Protein AF-A0A5C7Q108-F1 (afdb_monomer)

Nearest PDB structures (foldseek):
  4hds-assembly1_A  TM=2.120E-01  e=1.183E+00  Sporomusa ovata
  1wq3-assembly1_A  TM=1.760E-01  e=3.345E+00  Escherichia coli str. K-12 substr. W3110

Structure (mmCIF, N/CA/C/O backbone):
data_AF-A0A5C7Q108-F1
#
_entry.id   AF-A0A5C7Q108-F1
#
loop_
_atom_site.group_PDB
_atom_site.id
_atom_site.type_symbol
_atom_site.label_atom_id
_atom_site.label_alt_id
_atom_site.label_comp_id
_atom_site.label_asym_id
_atom_site.label_entity_id
_atom_site.label_seq_id
_atom_site.pdbx_PDB_ins_code
_atom_site.Cartn_x
_atom_site.Cartn_y
_atom_site.Cartn_z
_atom_site.occupancy
_atom_site.B_iso_or_equiv
_atom_site.auth_seq_id
_atom_site.auth_comp_id
_atom_site.auth_asym_id
_atom_site.auth_atom_id
_atom_site.pdbx_PDB_model_num
ATOM 1 N N . MET A 1 1 ? -8.027 37.291 38.627 1.00 51.91 1 MET A N 1
ATOM 2 C CA . MET A 1 1 ? -7.163 36.303 39.313 1.00 51.91 1 MET A CA 1
ATOM 3 C C . MET A 1 1 ? -7.819 34.926 39.175 1.00 51.91 1 MET A C 1
ATOM 5 O O . MET A 1 1 ? -8.711 34.603 39.945 1.00 51.91 1 MET A O 1
ATOM 9 N N . TYR A 1 2 ? -7.494 34.160 38.124 1.00 55.59 2 TYR A N 1
ATOM 10 C CA . TYR A 1 2 ? -8.101 32.835 37.898 1.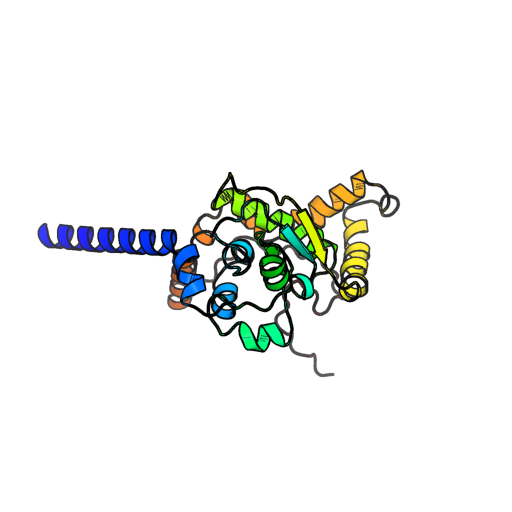00 55.59 2 TYR A CA 1
ATOM 11 C C . TYR A 1 2 ? -7.747 31.901 39.066 1.00 55.59 2 TYR A C 1
ATOM 13 O O . TYR A 1 2 ? -6.564 31.713 39.363 1.00 55.59 2 TYR A O 1
ATOM 21 N N . SER A 1 3 ? -8.761 31.356 39.748 1.00 75.06 3 SER A N 1
ATOM 22 C CA . SER A 1 3 ? -8.566 30.565 40.966 1.00 75.06 3 SER A CA 1
ATOM 23 C C . SER A 1 3 ? -7.725 29.314 40.680 1.00 75.06 3 SER A C 1
ATOM 25 O O . SER A 1 3 ? -7.809 28.697 39.615 1.00 75.06 3 SER A O 1
ATOM 27 N N . ARG A 1 4 ? -6.899 28.908 41.649 1.00 74.38 4 ARG A N 1
ATOM 28 C CA . ARG A 1 4 ? -6.060 27.697 41.573 1.00 74.38 4 ARG A CA 1
ATOM 29 C C . ARG A 1 4 ? -6.885 26.434 41.266 1.00 74.38 4 ARG A C 1
ATOM 31 O O . ARG A 1 4 ? -6.347 25.486 40.705 1.00 74.38 4 ARG A O 1
ATOM 38 N N . GLN A 1 5 ? -8.178 26.437 41.599 1.00 72.94 5 GLN A N 1
ATOM 39 C CA . GLN A 1 5 ? -9.124 25.368 41.273 1.00 72.94 5 GLN A CA 1
ATOM 40 C C . GLN A 1 5 ? -9.497 25.339 39.785 1.00 72.94 5 GLN A C 1
ATOM 42 O O . GLN A 1 5 ? -9.476 24.260 39.200 1.00 72.94 5 GLN A O 1
ATOM 47 N N . MET A 1 6 ? -9.732 26.490 39.138 1.00 74.75 6 MET A N 1
ATOM 48 C CA . MET A 1 6 ? -10.003 26.528 37.691 1.00 74.75 6 MET A CA 1
ATOM 49 C C . MET A 1 6 ? -8.820 26.004 36.867 1.00 74.75 6 MET A C 1
ATOM 51 O O . MET A 1 6 ? -9.018 25.259 35.912 1.00 74.75 6 MET A O 1
ATOM 55 N N . LYS A 1 7 ? -7.580 26.306 37.281 1.00 79.81 7 LYS A N 1
ATOM 56 C CA . LYS A 1 7 ? -6.376 25.755 36.630 1.00 79.81 7 LYS A CA 1
ATOM 57 C C . LYS A 1 7 ? -6.292 24.229 36.751 1.00 79.81 7 LYS A C 1
ATOM 59 O O . LYS A 1 7 ? -5.937 23.565 35.784 1.00 79.81 7 LYS A O 1
ATOM 64 N N . LYS A 1 8 ? -6.638 23.669 37.918 1.00 83.31 8 LYS A N 1
ATOM 65 C CA . LYS A 1 8 ? -6.669 22.211 38.139 1.00 83.31 8 LYS A CA 1
ATOM 66 C C . LYS A 1 8 ? -7.761 21.527 37.314 1.00 83.31 8 LYS A C 1
ATOM 68 O O . LYS A 1 8 ? -7.488 20.494 36.718 1.00 83.31 8 LYS A O 1
ATOM 73 N N . GLY A 1 9 ? -8.959 22.114 37.249 1.00 89.31 9 GLY A N 1
ATOM 74 C CA . GLY A 1 9 ? -10.059 21.591 36.432 1.00 89.31 9 GLY A CA 1
ATOM 75 C C . GLY A 1 9 ? -9.726 21.586 34.939 1.00 89.31 9 GLY A C 1
ATOM 76 O O . GLY A 1 9 ? -9.935 20.581 34.266 1.00 89.31 9 GLY A O 1
ATOM 77 N N . PHE A 1 10 ? -9.120 22.669 34.442 1.00 90.62 10 PHE A N 1
ATOM 78 C CA . PHE A 1 10 ? -8.652 22.745 33.058 1.00 90.62 10 PHE A CA 1
ATOM 79 C C . PHE A 1 10 ? -7.586 21.685 32.747 1.00 90.62 10 PHE A C 1
ATOM 81 O O . PHE A 1 10 ? -7.715 20.964 31.763 1.00 90.62 10 PHE A O 1
ATOM 88 N N . LEU A 1 11 ? -6.571 21.542 33.607 1.00 90.44 11 LEU A N 1
ATOM 89 C CA . LEU A 1 11 ? -5.521 20.530 33.442 1.00 90.44 11 LEU A CA 1
ATOM 90 C C . LEU A 1 11 ? -6.085 19.107 33.421 1.00 90.44 11 LEU A C 1
ATOM 92 O O . LEU A 1 11 ? -5.677 18.309 32.584 1.00 90.44 11 LEU A O 1
ATOM 96 N N . LEU A 1 12 ? -7.029 18.795 34.313 1.00 92.69 12 LEU A N 1
ATOM 97 C CA . LEU A 1 12 ? -7.658 17.476 34.364 1.00 92.69 12 LEU A CA 1
ATOM 98 C C . LEU A 1 12 ? -8.463 17.188 33.090 1.00 92.69 12 LEU A C 1
ATOM 100 O O . LEU A 1 12 ? -8.352 16.101 32.529 1.00 92.69 12 LEU A O 1
ATOM 104 N N . SER A 1 13 ? -9.242 18.165 32.620 1.00 92.94 13 SER A N 1
ATOM 105 C CA . SER A 1 13 ? -10.018 18.048 31.381 1.00 92.94 13 SER A CA 1
ATOM 106 C C . SER A 1 13 ? -9.106 17.845 30.169 1.00 92.94 13 SER A C 1
ATOM 108 O O . SER A 1 13 ? -9.298 16.909 29.395 1.00 92.94 13 SER A O 1
ATOM 110 N N . PHE A 1 14 ? -8.045 18.649 30.058 1.00 90.12 14 PHE A N 1
ATOM 111 C CA . PHE A 1 14 ? -7.060 18.523 28.987 1.00 90.12 14 PHE A CA 1
ATOM 112 C C . PHE A 1 14 ? -6.349 17.163 29.013 1.00 90.12 14 PHE A C 1
ATOM 114 O O . PHE A 1 14 ? -6.261 16.497 27.985 1.00 90.12 14 PHE A O 1
ATOM 121 N N . ALA A 1 15 ? -5.899 16.708 30.186 1.00 92.44 15 ALA A N 1
ATOM 122 C CA . ALA A 1 15 ? -5.273 15.395 30.332 1.00 92.44 15 ALA A CA 1
ATOM 123 C C . ALA A 1 15 ? -6.236 14.255 29.963 1.00 92.44 15 ALA A C 1
ATOM 125 O O . ALA A 1 15 ? -5.842 13.313 29.280 1.00 92.44 15 ALA A O 1
ATOM 126 N N . SER A 1 16 ? -7.506 14.361 30.361 1.00 94.50 16 SER A N 1
ATOM 127 C CA . SER A 1 16 ? -8.537 13.372 30.026 1.00 94.50 16 SER A CA 1
ATOM 128 C C . SER A 1 16 ? -8.790 13.313 28.519 1.00 94.50 16 SER A C 1
ATOM 130 O O . SER A 1 16 ? -8.897 12.224 27.961 1.00 94.50 16 SER A O 1
ATOM 132 N N . LEU A 1 17 ? -8.823 14.468 27.846 1.00 92.12 17 LEU A N 1
ATOM 133 C CA . LEU A 1 17 ? -8.959 14.545 26.392 1.00 92.12 17 LEU A CA 1
ATOM 134 C C . LEU A 1 17 ? -7.773 13.886 25.677 1.00 92.12 17 LEU A C 1
ATOM 136 O O . LEU A 1 17 ? -7.980 13.091 24.765 1.00 92.12 17 LEU A O 1
ATOM 140 N N . VAL A 1 18 ? -6.540 14.171 26.107 1.00 90.50 18 VAL A N 1
ATOM 141 C CA . VAL A 1 18 ? -5.332 13.554 25.532 1.00 90.50 18 VAL A CA 1
ATOM 142 C C . VAL A 1 18 ? -5.350 12.036 25.709 1.00 90.50 18 VAL A C 1
ATOM 144 O O . VAL A 1 18 ? -5.044 11.310 24.763 1.00 90.50 18 VAL A O 1
ATOM 147 N N . LEU A 1 19 ? -5.738 11.546 26.889 1.00 92.56 19 LEU A N 1
ATOM 148 C CA . LEU A 1 19 ? -5.852 10.110 27.154 1.00 92.56 19 LEU A CA 1
ATOM 149 C C . LEU A 1 19 ? -6.916 9.448 26.276 1.00 92.56 19 LEU A C 1
ATOM 151 O O . LEU A 1 19 ? -6.662 8.385 25.713 1.00 92.56 19 LEU A O 1
ATOM 155 N N . LEU A 1 20 ? -8.077 10.084 26.1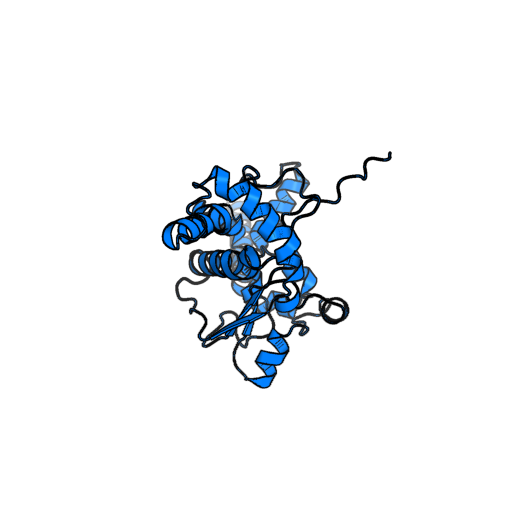21 1.00 93.06 20 LEU A N 1
ATOM 156 C CA . LEU A 1 20 ? -9.154 9.579 25.274 1.00 93.06 20 LEU A CA 1
ATOM 157 C C . LEU A 1 20 ? -8.733 9.520 23.802 1.00 93.06 20 LEU A C 1
ATOM 159 O O . LEU A 1 20 ? -8.940 8.495 23.159 1.00 93.06 20 LEU A O 1
ATOM 163 N N . LEU A 1 21 ? -8.095 10.574 23.286 1.00 90.38 21 LEU A N 1
ATOM 164 C CA . LEU A 1 21 ? -7.571 10.591 21.917 1.00 90.38 21 LEU A CA 1
ATOM 165 C C . LEU A 1 21 ? -6.494 9.522 21.714 1.00 90.38 21 LEU A C 1
ATOM 167 O O . LEU A 1 21 ? -6.530 8.806 20.721 1.00 90.38 21 LEU A O 1
ATOM 171 N N . SER A 1 22 ? -5.588 9.353 22.679 1.00 88.62 22 SER A N 1
ATOM 172 C CA . SER A 1 22 ? -4.540 8.325 22.612 1.00 88.62 22 SER A CA 1
ATOM 173 C C . SER A 1 22 ? -5.128 6.909 22.614 1.00 88.62 22 SER A C 1
ATOM 175 O O . SER A 1 22 ? -4.662 6.046 21.876 1.00 88.62 22 SER A O 1
ATOM 177 N N . ALA A 1 23 ? -6.168 6.660 23.416 1.00 91.12 23 ALA A N 1
ATOM 178 C CA . ALA A 1 23 ? -6.860 5.372 23.447 1.00 91.12 23 ALA A CA 1
ATOM 179 C C . ALA A 1 23 ? -7.647 5.103 22.151 1.00 91.12 23 ALA A C 1
ATOM 181 O O . ALA A 1 23 ? -7.651 3.976 21.649 1.00 91.12 23 ALA A O 1
ATOM 182 N N . ALA A 1 24 ? -8.290 6.131 21.590 1.00 91.00 24 ALA A N 1
ATOM 183 C CA . ALA A 1 24 ? -8.969 6.036 20.302 1.00 91.00 24 ALA A CA 1
ATOM 184 C C . ALA A 1 24 ? -7.974 5.718 19.174 1.00 91.00 24 ALA A C 1
ATOM 186 O O . ALA A 1 24 ? -8.209 4.797 18.399 1.00 91.00 24 ALA A O 1
ATOM 187 N N . GLU A 1 25 ? -6.832 6.406 19.145 1.00 90.38 25 GLU A N 1
ATOM 188 C CA . GLU A 1 25 ? -5.756 6.184 18.174 1.00 90.38 25 GLU A CA 1
ATOM 189 C C . GLU A 1 25 ? -5.180 4.764 18.282 1.00 90.38 25 GLU A C 1
ATOM 191 O O . GLU A 1 25 ? -5.138 4.020 17.306 1.00 90.38 25 GLU A O 1
ATOM 196 N N . ALA A 1 26 ? -4.829 4.326 19.496 1.00 87.81 26 ALA A N 1
ATOM 197 C CA . ALA A 1 26 ? -4.262 2.997 19.731 1.00 87.81 26 ALA A CA 1
ATOM 198 C C . ALA A 1 26 ? -5.219 1.851 19.359 1.00 87.81 26 ALA A C 1
ATOM 200 O O . ALA A 1 26 ? -4.779 0.741 19.063 1.00 87.81 26 ALA A O 1
ATOM 201 N N . SER A 1 27 ? -6.528 2.107 19.378 1.00 89.88 27 SER A N 1
ATOM 202 C CA . SER A 1 27 ? -7.556 1.118 19.049 1.00 89.88 27 SER A CA 1
ATOM 203 C C . SER A 1 27 ? -8.149 1.290 17.645 1.00 89.88 27 SER A C 1
ATOM 205 O O . SER A 1 27 ? -9.015 0.501 17.254 1.00 89.88 27 SER A O 1
ATOM 207 N N . PHE A 1 28 ? -7.651 2.258 16.865 1.00 91.38 28 PHE A N 1
ATOM 208 C CA . PHE A 1 28 ? -8.152 2.609 15.536 1.00 91.38 28 PHE A CA 1
ATOM 209 C C . PHE A 1 28 ? -8.207 1.391 14.609 1.00 91.38 28 PHE A C 1
ATOM 211 O O . PHE A 1 28 ? -9.286 0.991 14.182 1.00 91.38 28 PHE A O 1
ATOM 218 N N . PHE A 1 29 ? -7.074 0.720 14.379 1.00 89.19 29 PHE A N 1
ATOM 219 C CA . PHE A 1 29 ? -7.002 -0.436 13.473 1.00 89.19 29 PHE A CA 1
ATOM 220 C C . PHE A 1 29 ? -7.843 -1.637 13.933 1.00 89.19 29 PHE A C 1
ATOM 222 O O . PHE A 1 29 ? -8.144 -2.527 13.138 1.00 89.19 29 PHE A O 1
ATOM 229 N N . PHE A 1 30 ? -8.246 -1.673 15.206 1.00 88.62 30 PHE A N 1
ATOM 230 C CA . PHE A 1 30 ? -9.136 -2.704 15.721 1.00 88.62 30 PHE A CA 1
ATOM 231 C C . PHE A 1 30 ? -10.608 -2.369 15.450 1.00 88.62 30 PHE A C 1
ATOM 233 O O . PHE A 1 30 ? -11.325 -3.167 14.847 1.00 88.62 30 PHE A O 1
ATOM 240 N N . TRP A 1 31 ? -11.086 -1.205 15.887 1.00 90.50 31 TRP A N 1
ATOM 241 C CA . TRP A 1 31 ? -12.516 -0.886 15.824 1.00 90.50 31 TRP A CA 1
ATOM 242 C C . TRP A 1 31 ? -12.941 -0.278 14.496 1.00 90.50 31 TRP A C 1
ATOM 244 O O . TRP A 1 31 ? -14.041 -0.553 14.023 1.00 90.50 31 TRP A O 1
ATOM 254 N N . PHE A 1 32 ? -12.085 0.530 13.883 1.00 90.25 32 PHE A N 1
ATOM 255 C CA . PHE A 1 32 ? -12.477 1.374 12.766 1.00 90.25 32 PHE A CA 1
ATOM 256 C C . PHE A 1 32 ? -12.956 0.573 11.539 1.00 90.25 32 PHE A C 1
ATOM 258 O O . PHE A 1 32 ? -14.085 0.820 11.109 1.00 90.25 32 PHE A O 1
ATOM 265 N N . PRO A 1 33 ? -12.245 -0.474 11.061 1.00 91.06 33 PRO A N 1
ATOM 266 C CA . PRO A 1 33 ? -12.729 -1.310 9.952 1.00 91.06 33 PRO A CA 1
ATOM 267 C C . PRO A 1 33 ? -14.025 -2.080 10.253 1.00 91.06 33 PRO A C 1
ATOM 269 O O . PRO A 1 33 ? -14.735 -2.485 9.337 1.00 91.06 33 PRO A O 1
ATOM 272 N N . ARG A 1 34 ? -14.329 -2.314 11.540 1.00 92.69 34 ARG A N 1
ATOM 273 C CA . ARG A 1 34 ? -15.502 -3.080 12.003 1.00 92.69 34 ARG A CA 1
ATOM 274 C C . ARG A 1 34 ? -16.757 -2.225 12.144 1.00 92.69 34 ARG A C 1
ATOM 276 O O . ARG A 1 34 ? -17.857 -2.767 12.146 1.00 92.69 34 ARG A O 1
ATOM 283 N N . VAL A 1 35 ? -16.590 -0.915 12.289 1.00 93.19 35 VAL A N 1
ATOM 284 C CA . VAL A 1 35 ? -17.692 0.035 12.485 1.00 93.19 35 VAL A CA 1
ATOM 285 C C . VAL A 1 35 ? -17.996 0.789 11.199 1.00 93.19 35 VAL A C 1
ATOM 287 O O . VAL A 1 35 ? -19.164 1.010 10.883 1.00 93.19 35 VAL A O 1
ATOM 290 N N . PHE A 1 36 ? -16.962 1.179 10.456 1.00 93.62 36 PHE A N 1
ATOM 291 C CA . PHE A 1 36 ? -17.112 2.018 9.279 1.00 93.62 36 PHE A CA 1
ATOM 292 C C . PHE A 1 36 ? -17.021 1.217 7.980 1.00 93.62 36 PHE A C 1
ATOM 294 O O . PHE A 1 36 ? -16.281 0.235 7.921 1.00 93.62 36 PHE A O 1
ATOM 301 N N . PRO A 1 37 ? -17.736 1.652 6.928 1.00 94.94 37 PRO A N 1
ATOM 302 C CA . PRO A 1 37 ? -17.585 1.112 5.584 1.00 94.94 37 PRO A CA 1
ATOM 303 C C . PRO A 1 37 ? -16.130 1.072 5.101 1.00 94.94 37 PRO A C 1
ATOM 305 O O . PRO A 1 37 ? -15.375 2.022 5.327 1.00 94.94 37 PRO A O 1
ATOM 308 N N . THR A 1 38 ? -15.748 0.010 4.389 1.00 92.50 38 THR A N 1
ATOM 309 C CA . THR A 1 38 ? -14.384 -0.149 3.857 1.00 92.50 38 THR A CA 1
ATOM 310 C C . THR A 1 38 ? -13.974 1.008 2.941 1.00 92.50 38 THR A C 1
ATOM 312 O O . THR A 1 38 ? -12.854 1.501 3.055 1.00 92.50 38 THR A O 1
ATOM 315 N N . ASN A 1 39 ? -14.874 1.506 2.084 1.00 91.94 39 ASN A N 1
ATOM 316 C CA . ASN A 1 39 ? -14.581 2.666 1.229 1.00 91.94 39 ASN A CA 1
ATOM 317 C C . ASN A 1 39 ? -14.276 3.937 2.037 1.00 91.94 39 ASN A C 1
ATOM 319 O O . ASN A 1 39 ? -13.363 4.684 1.692 1.00 91.94 39 ASN A O 1
ATOM 323 N N . PHE A 1 40 ? -15.011 4.171 3.126 1.00 90.25 40 PHE A N 1
ATOM 324 C CA . PHE A 1 40 ? -14.758 5.295 4.020 1.00 90.25 40 PHE A CA 1
ATOM 325 C C . PHE A 1 40 ? -13.414 5.138 4.725 1.00 90.25 40 PHE A C 1
ATOM 327 O O . PHE A 1 40 ? -12.676 6.113 4.857 1.00 90.25 40 PHE A O 1
ATOM 334 N N . ALA A 1 41 ? -13.076 3.914 5.136 1.00 86.81 41 ALA A N 1
ATOM 335 C CA . ALA A 1 41 ? -11.811 3.660 5.795 1.00 86.81 41 ALA A CA 1
ATOM 336 C C . ALA A 1 41 ? -10.616 3.915 4.875 1.00 86.81 41 ALA A C 1
ATOM 338 O O . ALA A 1 41 ? -9.711 4.650 5.258 1.00 86.81 41 ALA A O 1
ATOM 339 N N . MET A 1 42 ? -10.670 3.403 3.644 1.00 86.06 42 MET A N 1
ATOM 340 C CA . MET A 1 42 ? -9.642 3.646 2.631 1.00 86.06 42 MET A CA 1
ATOM 341 C C . MET A 1 42 ? -9.505 5.129 2.276 1.00 86.06 42 MET A C 1
ATOM 343 O O . MET A 1 42 ? -8.392 5.605 2.101 1.00 86.06 42 MET A O 1
ATOM 347 N N . TRP A 1 43 ? -10.613 5.873 2.209 1.00 85.12 43 TRP A N 1
ATOM 348 C CA . TRP A 1 43 ? -10.583 7.312 1.932 1.00 85.12 43 TRP A CA 1
ATOM 349 C C . TRP A 1 43 ? -9.993 8.139 3.085 1.00 85.12 43 TRP A C 1
ATOM 351 O O . TRP A 1 43 ? -9.298 9.124 2.846 1.00 85.12 43 TRP A O 1
ATOM 361 N N . MET A 1 44 ? -10.268 7.761 4.338 1.00 82.50 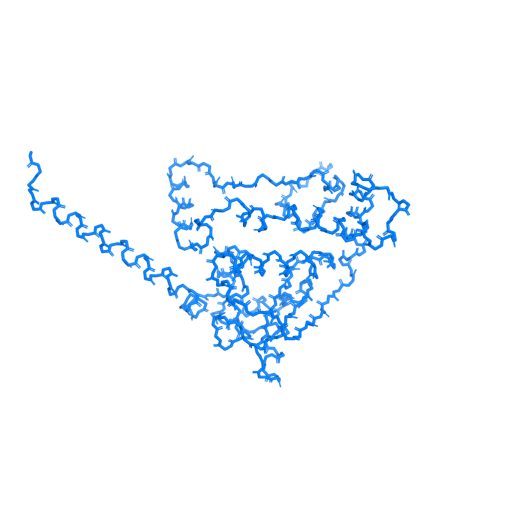44 MET A N 1
ATOM 362 C CA . MET A 1 44 ? -9.782 8.499 5.510 1.00 82.50 44 MET A CA 1
ATOM 363 C C . MET A 1 44 ? -8.283 8.270 5.769 1.00 82.50 44 MET A C 1
ATOM 365 O O . MET A 1 44 ? -7.625 9.122 6.370 1.00 82.50 44 MET A O 1
ATOM 369 N N . THR A 1 45 ? -7.736 7.124 5.368 1.00 84.38 45 THR A N 1
ATOM 370 C CA . THR A 1 45 ? -6.358 6.737 5.694 1.00 84.38 45 THR A CA 1
ATOM 371 C C . THR A 1 45 ? -5.429 6.791 4.492 1.00 84.38 45 THR A C 1
ATOM 373 O O . THR A 1 45 ? -5.826 6.455 3.382 1.00 84.38 45 THR A O 1
ATOM 376 N N . ASP A 1 46 ? -4.163 7.118 4.747 1.00 85.75 46 ASP A N 1
ATOM 377 C CA . ASP A 1 46 ? -3.078 6.999 3.767 1.00 85.75 46 ASP A CA 1
ATOM 378 C C . ASP A 1 46 ? -2.988 5.556 3.222 1.00 85.75 46 ASP A C 1
ATOM 380 O O . ASP A 1 46 ? -3.213 4.596 3.971 1.00 85.75 46 ASP A O 1
ATOM 384 N N . GLU A 1 47 ? -2.655 5.403 1.936 1.00 86.00 47 GLU A N 1
ATOM 385 C CA . GLU A 1 47 ? -2.541 4.102 1.249 1.00 86.00 47 GLU A CA 1
ATOM 386 C C . GLU A 1 47 ? -1.577 3.161 1.986 1.00 86.00 47 GLU A C 1
ATOM 388 O O . GLU A 1 47 ? -1.828 1.962 2.104 1.00 86.00 47 GLU A O 1
ATOM 393 N N . ALA A 1 48 ? -0.552 3.727 2.631 1.00 89.69 48 ALA A N 1
ATOM 394 C CA . ALA A 1 48 ? 0.403 3.002 3.464 1.00 89.69 48 ALA A CA 1
ATOM 395 C C . ALA A 1 48 ? -0.226 2.167 4.594 1.00 89.69 48 ALA A C 1
ATOM 397 O O . ALA A 1 48 ? 0.394 1.226 5.092 1.00 89.69 48 ALA A O 1
ATOM 398 N N . LEU A 1 49 ? -1.434 2.524 5.036 1.00 91.88 49 LEU A N 1
ATOM 399 C CA . LEU A 1 49 ? -2.149 1.862 6.126 1.00 91.88 49 LEU A CA 1
ATOM 400 C C . LEU A 1 49 ? -3.189 0.849 5.642 1.00 91.88 49 LEU A C 1
ATOM 402 O O . LEU A 1 49 ? -3.656 0.037 6.447 1.00 91.88 49 LEU A O 1
ATOM 406 N N . HIS A 1 50 ? -3.543 0.857 4.354 1.00 92.69 50 HIS A N 1
ATOM 407 C CA . HIS A 1 50 ? -4.575 -0.016 3.787 1.00 92.69 50 HIS A CA 1
ATOM 408 C C . HIS A 1 50 ? -4.330 -1.511 4.051 1.00 92.69 50 HIS A C 1
ATOM 410 O O . HIS A 1 50 ? -5.307 -2.188 4.388 1.00 92.69 50 HIS A O 1
ATOM 416 N N . PRO A 1 51 ? -3.086 -2.043 4.034 1.00 94.50 51 PRO A N 1
ATOM 417 C CA . PRO A 1 51 ? -2.819 -3.441 4.391 1.00 94.50 51 PRO A CA 1
ATOM 418 C C . PRO A 1 51 ? -3.372 -3.864 5.761 1.00 94.50 51 PRO A C 1
ATOM 420 O O . PRO A 1 51 ? -3.809 -5.001 5.942 1.00 94.50 51 PRO A O 1
ATOM 423 N N . LEU A 1 52 ? -3.411 -2.950 6.738 1.00 94.00 52 LEU A N 1
ATOM 424 C CA . LEU A 1 52 ? -3.906 -3.235 8.090 1.00 94.00 52 LEU A CA 1
ATOM 425 C C . LEU A 1 52 ? -5.438 -3.228 8.184 1.00 94.00 52 LEU A C 1
ATOM 427 O O . LEU A 1 52 ? -5.999 -3.798 9.124 1.00 94.00 52 LEU A O 1
ATOM 431 N N . LEU A 1 53 ? -6.122 -2.617 7.218 1.00 93.56 53 LEU A N 1
ATOM 432 C CA . LEU A 1 53 ? -7.576 -2.425 7.222 1.00 93.56 53 LEU A CA 1
ATOM 433 C C . LEU A 1 53 ? -8.336 -3.550 6.501 1.00 93.56 53 LEU A C 1
ATOM 435 O O . LEU A 1 53 ? -9.559 -3.610 6.588 1.00 93.56 53 LEU A O 1
ATOM 439 N N . GLN A 1 54 ? -7.629 -4.453 5.820 1.00 94.50 54 GLN A N 1
ATOM 440 C CA . GLN A 1 54 ? -8.237 -5.522 5.021 1.00 94.50 54 GLN A CA 1
ATOM 441 C C . GLN A 1 54 ? -8.888 -6.622 5.871 1.00 94.50 54 GLN A C 1
ATOM 443 O O . GLN A 1 54 ? -8.423 -6.944 6.971 1.00 94.50 54 GLN A O 1
ATOM 448 N N . ALA A 1 55 ? -9.965 -7.209 5.338 1.00 94.81 55 ALA A N 1
ATOM 449 C CA . ALA A 1 55 ? -10.767 -8.241 5.996 1.00 94.81 55 ALA A CA 1
ATOM 450 C C . ALA A 1 55 ? -10.253 -9.677 5.774 1.00 94.81 55 ALA A C 1
ATOM 452 O O . ALA A 1 55 ? -10.649 -10.591 6.499 1.00 94.81 55 ALA A O 1
ATOM 453 N N . SER A 1 56 ? -9.345 -9.875 4.822 1.00 96.44 56 SER A N 1
ATOM 454 C CA . SER A 1 56 ? -8.732 -11.151 4.429 1.00 96.44 56 SER A CA 1
ATOM 455 C C . SER A 1 56 ? -7.633 -11.640 5.388 1.00 96.44 56 SER A C 1
ATOM 457 O O . SER A 1 56 ? -6.701 -12.335 4.992 1.00 96.44 56 SER A O 1
ATOM 459 N N . LYS A 1 57 ? -7.719 -11.271 6.669 1.00 95.75 57 LYS A N 1
ATOM 460 C CA . LYS A 1 57 ? -6.747 -11.625 7.710 1.00 95.75 57 LYS A CA 1
ATOM 461 C C . LYS A 1 57 ? -7.405 -11.715 9.084 1.00 95.75 57 LYS A C 1
ATOM 463 O O . LYS A 1 57 ? -8.377 -11.015 9.372 1.00 95.75 57 LYS A O 1
ATOM 468 N N . LYS A 1 58 ? -6.861 -12.567 9.952 1.00 92.31 58 LYS A N 1
ATOM 469 C CA . LYS A 1 58 ? -7.424 -12.855 11.284 1.00 92.31 58 LYS A CA 1
ATOM 470 C C . LYS A 1 58 ? -7.175 -11.727 12.281 1.00 92.31 58 LYS A C 1
ATOM 472 O O . LYS A 1 58 ? -8.045 -11.411 13.091 1.00 92.31 58 LYS A O 1
ATOM 477 N N . ASN A 1 59 ? -5.992 -11.119 12.214 1.00 92.00 59 ASN A N 1
ATOM 478 C CA . ASN A 1 59 ? -5.540 -10.081 13.136 1.00 92.00 59 ASN A CA 1
ATOM 479 C C . ASN A 1 59 ? -5.258 -8.756 12.407 1.00 92.00 59 ASN A C 1
ATOM 481 O O . ASN A 1 59 ? -5.427 -8.626 11.194 1.00 92.00 59 ASN A O 1
ATOM 485 N N . ILE A 1 60 ? -4.865 -7.731 13.169 1.00 91.69 60 ILE A N 1
ATOM 486 C CA . ILE A 1 60 ? -4.418 -6.448 12.601 1.00 91.69 60 ILE A CA 1
ATOM 487 C C . ILE A 1 60 ? -3.110 -6.657 11.838 1.00 91.69 60 ILE A C 1
ATOM 489 O O . ILE A 1 60 ? -3.003 -6.263 10.680 1.00 91.69 60 ILE A O 1
ATOM 493 N N . PHE A 1 61 ? -2.143 -7.302 12.494 1.00 94.56 61 PHE A N 1
ATOM 494 C CA . PHE A 1 61 ? -0.874 -7.663 11.886 1.00 94.56 61 PHE A CA 1
ATOM 495 C C . PHE A 1 61 ? -0.994 -9.047 11.252 1.00 94.56 61 PHE A C 1
ATOM 497 O O . PHE A 1 61 ? -1.354 -9.988 11.967 1.00 94.56 61 PHE A O 1
ATOM 504 N N . PRO A 1 62 ? -0.729 -9.172 9.943 1.00 94.62 62 PRO A N 1
ATOM 505 C CA . PRO A 1 62 ? -0.684 -10.466 9.290 1.00 94.62 62 PRO A CA 1
ATOM 506 C C . PRO A 1 62 ? 0.504 -11.287 9.806 1.00 94.62 62 PRO A C 1
ATOM 508 O O . PRO A 1 62 ? 1.565 -10.740 10.116 1.00 94.62 62 PRO A O 1
ATOM 511 N N . SER A 1 63 ? 0.319 -12.602 9.865 1.00 94.50 63 SER A N 1
ATOM 512 C CA . SER A 1 63 ? 1.356 -13.585 10.209 1.00 94.50 63 SER A CA 1
ATOM 513 C C . SER A 1 63 ? 1.269 -14.764 9.254 1.00 94.50 63 SER A C 1
ATOM 515 O O . SER A 1 63 ? 0.146 -15.165 8.940 1.00 94.50 63 SER A O 1
ATOM 517 N N . HIS A 1 64 ? 2.402 -15.334 8.829 1.00 95.44 64 HIS A N 1
ATOM 518 C CA . HIS A 1 64 ? 2.418 -16.473 7.887 1.00 95.44 64 HIS A CA 1
ATOM 519 C C . HIS A 1 64 ? 1.470 -16.256 6.691 1.00 95.44 64 HIS A C 1
ATOM 521 O O . HIS A 1 64 ? 0.535 -17.026 6.457 1.00 95.44 64 HIS A O 1
ATOM 527 N N . TYR A 1 65 ? 1.637 -15.124 6.004 1.00 97.62 65 TYR A N 1
ATOM 528 C CA . TYR A 1 65 ? 0.632 -14.592 5.084 1.00 97.62 65 TYR A CA 1
ATOM 529 C C . TYR A 1 65 ? 1.082 -14.606 3.625 1.00 97.62 65 TYR A C 1
ATOM 531 O O . TYR A 1 65 ? 2.275 -14.646 3.310 1.00 97.62 65 TYR A O 1
ATOM 539 N N . ILE A 1 66 ? 0.094 -14.526 2.737 1.00 98.31 66 ILE A N 1
ATOM 540 C CA . ILE A 1 66 ? 0.272 -14.353 1.297 1.00 98.31 66 ILE A CA 1
ATOM 541 C C . ILE A 1 66 ? 0.175 -12.857 0.978 1.00 98.31 66 ILE A C 1
ATOM 543 O O . ILE A 1 66 ? -0.842 -12.228 1.268 1.00 98.31 66 ILE A O 1
ATOM 547 N N . ALA A 1 67 ? 1.204 -12.280 0.364 1.00 97.88 67 ALA A N 1
ATOM 548 C CA . ALA A 1 67 ? 1.116 -10.954 -0.239 1.00 97.88 67 ALA A CA 1
ATOM 549 C C . ALA A 1 67 ? 0.569 -11.070 -1.663 1.00 97.88 67 ALA A C 1
ATOM 551 O O . ALA A 1 67 ? 1.152 -11.762 -2.498 1.00 97.88 67 ALA A O 1
ATOM 552 N N . LEU A 1 68 ? -0.532 -10.376 -1.939 1.00 97.06 68 LEU A N 1
ATOM 553 C CA . LEU A 1 68 ? -1.104 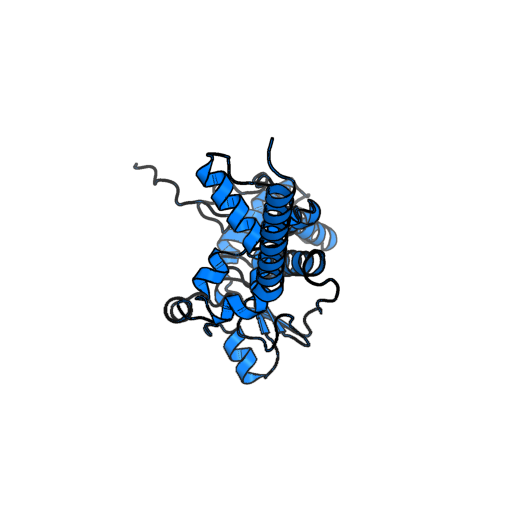-10.244 -3.273 1.00 97.06 68 LEU A CA 1
ATOM 554 C C . LEU A 1 68 ? -0.637 -8.921 -3.888 1.00 97.06 68 LEU A C 1
ATOM 556 O O . LEU A 1 68 ? -0.912 -7.854 -3.343 1.00 97.06 68 LEU A O 1
ATOM 560 N N . LEU A 1 69 ? 0.083 -8.991 -5.003 1.00 96.44 69 LEU A N 1
ATOM 561 C CA . LEU A 1 69 ? 0.693 -7.837 -5.671 1.00 96.44 69 LEU A CA 1
ATOM 562 C C . LEU A 1 69 ? 0.079 -7.630 -7.049 1.00 96.44 69 LEU A C 1
ATOM 564 O O . LEU A 1 69 ? -0.204 -8.610 -7.738 1.00 96.44 69 LEU A O 1
ATOM 568 N N . GLY A 1 70 ? -0.056 -6.379 -7.481 1.00 93.06 70 GLY A N 1
ATOM 569 C CA . GLY A 1 70 ? -0.526 -6.067 -8.825 1.00 93.06 70 GLY A CA 1
ATOM 570 C C . GLY A 1 70 ? -1.339 -4.785 -8.912 1.00 93.06 70 GLY A C 1
ATOM 571 O O . GLY A 1 70 ? -1.101 -3.815 -8.196 1.00 93.06 70 GLY A O 1
ATOM 572 N N . ASP A 1 71 ? -2.289 -4.783 -9.834 1.00 91.00 71 ASP A N 1
ATOM 573 C CA . ASP A 1 71 ? -3.054 -3.607 -10.226 1.00 91.00 71 ASP A CA 1
ATOM 574 C C . ASP A 1 71 ? -4.448 -3.571 -9.566 1.00 91.00 71 ASP A C 1
ATOM 576 O O . ASP A 1 71 ? -4.651 -4.063 -8.451 1.00 91.00 71 ASP A O 1
ATOM 580 N N . SER A 1 72 ? -5.437 -3.008 -10.266 1.00 90.75 72 SER A N 1
ATOM 581 C CA . SER A 1 72 ? -6.842 -3.013 -9.857 1.00 90.75 72 SER A CA 1
ATOM 582 C C . SER A 1 72 ? -7.394 -4.406 -9.550 1.00 90.75 72 SER A C 1
ATOM 584 O O . SER A 1 72 ? -8.254 -4.516 -8.678 1.00 90.75 72 SER A O 1
ATOM 586 N N . TYR A 1 73 ? -6.912 -5.462 -10.212 1.00 90.88 73 TYR A N 1
ATOM 587 C CA . TYR A 1 73 ? -7.374 -6.829 -9.965 1.00 90.88 73 TYR A CA 1
ATOM 588 C C . TYR A 1 73 ? -6.860 -7.356 -8.624 1.00 90.88 73 TYR A C 1
ATOM 590 O O . TYR A 1 73 ? -7.631 -7.941 -7.859 1.00 90.88 73 TYR A O 1
ATOM 598 N N . ALA A 1 74 ? -5.592 -7.094 -8.294 1.00 93.75 74 ALA A N 1
ATOM 599 C CA . ALA A 1 74 ? -5.047 -7.378 -6.968 1.00 93.75 74 ALA A CA 1
ATOM 600 C C . ALA A 1 74 ? -5.716 -6.517 -5.885 1.00 93.75 74 ALA A C 1
ATOM 602 O O . ALA A 1 74 ? -6.004 -7.017 -4.798 1.00 93.75 74 ALA A O 1
ATOM 603 N N . ALA A 1 75 ? -6.025 -5.249 -6.179 1.00 92.19 75 ALA A N 1
ATOM 604 C CA . ALA A 1 75 ? -6.760 -4.360 -5.273 1.00 92.19 75 ALA A CA 1
ATOM 605 C C . ALA A 1 75 ? -8.226 -4.795 -5.047 1.00 92.19 75 ALA A C 1
ATOM 607 O O . ALA A 1 75 ? -8.893 -4.307 -4.134 1.00 92.19 75 ALA A O 1
ATOM 608 N N . GLY A 1 76 ? -8.739 -5.707 -5.881 1.00 92.31 76 GLY A N 1
ATOM 609 C CA . GLY A 1 76 ? -10.118 -6.183 -5.834 1.00 92.31 76 GLY A CA 1
ATOM 610 C C . GLY A 1 76 ? -11.133 -5.203 -6.418 1.00 92.31 76 GLY A C 1
ATOM 611 O O . GLY A 1 76 ? -12.310 -5.324 -6.113 1.00 92.31 76 GLY A O 1
ATOM 612 N N . MET A 1 77 ? -10.713 -4.227 -7.224 1.00 90.25 77 MET A N 1
ATOM 613 C CA . MET A 1 77 ? -11.616 -3.240 -7.820 1.00 90.25 77 MET A CA 1
ATOM 614 C C . MET A 1 77 ? -12.520 -3.880 -8.879 1.00 90.25 77 MET A C 1
ATOM 616 O O . MET A 1 77 ? -12.077 -4.703 -9.678 1.00 90.25 77 MET A O 1
ATOM 620 N N . GLY A 1 78 ? -13.786 -3.463 -8.912 1.00 90.06 78 GLY A N 1
ATOM 621 C CA . GLY A 1 78 ? -14.776 -3.936 -9.878 1.00 90.06 78 GLY A CA 1
ATOM 622 C C . GLY A 1 78 ? -16.204 -3.819 -9.352 1.00 90.06 78 GLY A C 1
ATOM 623 O O . GLY A 1 78 ? -16.463 -3.151 -8.345 1.00 90.06 78 GLY A O 1
ATOM 624 N N . ASP A 1 79 ? -17.133 -4.500 -10.018 1.00 92.94 79 ASP A N 1
ATOM 625 C CA . ASP A 1 79 ? -18.560 -4.462 -9.676 1.00 92.94 79 ASP A CA 1
ATOM 626 C C . ASP A 1 79 ? -18.810 -4.978 -8.253 1.00 92.94 79 ASP A C 1
ATOM 628 O O . ASP A 1 79 ? -19.505 -4.337 -7.465 1.00 92.94 79 ASP A O 1
ATOM 632 N N . TRP A 1 80 ? -18.140 -6.069 -7.863 1.00 94.00 80 TRP A N 1
ATOM 633 C CA . TRP A 1 80 ? -18.279 -6.622 -6.515 1.00 94.00 80 TRP A CA 1
ATOM 634 C C . TRP A 1 80 ? -17.792 -5.646 -5.432 1.00 94.00 80 TRP A C 1
ATOM 636 O O . TRP A 1 80 ? -18.448 -5.478 -4.402 1.00 94.00 80 TRP A O 1
ATOM 646 N N . ALA A 1 81 ? -16.689 -4.934 -5.678 1.00 92.88 81 ALA A N 1
ATOM 647 C CA . ALA A 1 81 ? -16.213 -3.886 -4.778 1.00 92.88 81 AL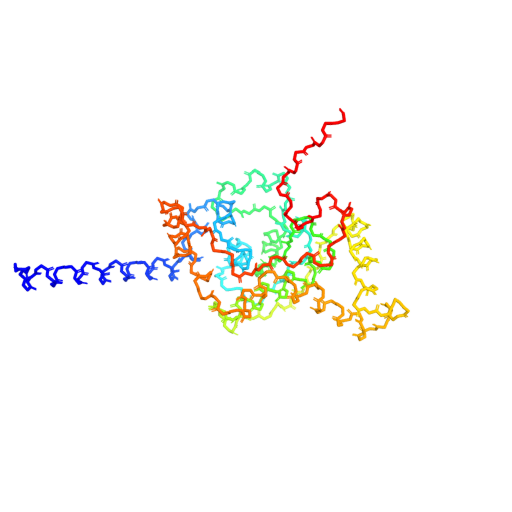A A CA 1
ATOM 648 C C . ALA A 1 81 ? -17.247 -2.764 -4.638 1.00 92.88 81 ALA A C 1
ATOM 650 O O . ALA A 1 81 ? -17.578 -2.347 -3.528 1.00 92.88 81 ALA A O 1
ATOM 651 N N . THR A 1 82 ? -17.811 -2.329 -5.765 1.00 92.38 82 THR A N 1
ATOM 652 C CA . THR A 1 82 ? -18.821 -1.265 -5.818 1.00 92.38 82 THR A CA 1
ATOM 653 C C . THR A 1 82 ? -20.053 -1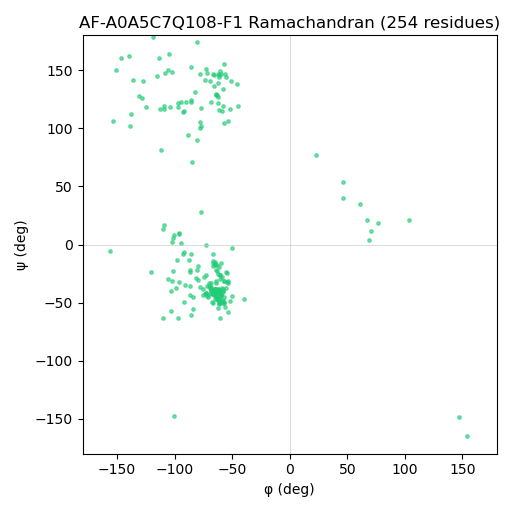.611 -4.978 1.00 92.38 82 THR A C 1
ATOM 655 O O . THR A 1 82 ? -20.590 -0.755 -4.274 1.00 92.38 82 THR A O 1
ATOM 658 N N . GLU A 1 83 ? -20.469 -2.876 -4.988 1.00 93.81 83 GLU A N 1
ATOM 659 C CA . GLU A 1 83 ? -21.622 -3.355 -4.225 1.00 93.81 83 GLU A CA 1
ATOM 660 C C . GLU A 1 83 ? -21.326 -3.613 -2.738 1.00 93.81 83 GLU A C 1
ATOM 662 O O . GLU A 1 83 ? -22.222 -3.489 -1.896 1.00 93.81 83 GLU A O 1
ATOM 667 N N . ALA A 1 84 ? -20.092 -3.999 -2.397 1.00 95.12 84 ALA A N 1
ATOM 668 C CA . ALA A 1 84 ? -19.747 -4.494 -1.065 1.00 95.12 84 ALA A CA 1
ATOM 669 C C . ALA A 1 84 ? -19.020 -3.477 -0.172 1.00 95.12 84 ALA A C 1
ATOM 671 O O . ALA A 1 84 ? -19.205 -3.516 1.045 1.00 95.12 84 ALA A O 1
ATOM 672 N N . MET A 1 85 ? -18.211 -2.567 -0.729 1.00 93.75 85 MET A N 1
ATOM 673 C CA . MET A 1 85 ? -17.324 -1.676 0.043 1.00 93.75 85 MET A CA 1
ATOM 674 C C . MET A 1 85 ? -18.057 -0.672 0.940 1.00 93.75 85 MET A C 1
ATOM 676 O O . MET A 1 85 ? -17.444 -0.082 1.829 1.00 93.75 85 MET A O 1
ATOM 680 N N . ASN A 1 86 ? -19.361 -0.481 0.733 1.00 94.25 86 ASN A N 1
ATOM 681 C CA . ASN A 1 86 ? -20.215 0.324 1.604 1.00 94.25 86 ASN A CA 1
ATOM 682 C C . ASN A 1 86 ? -20.528 -0.357 2.955 1.00 94.25 86 ASN A C 1
ATOM 684 O O . ASN A 1 86 ? -21.217 0.232 3.789 1.00 94.25 86 ASN A O 1
ATOM 688 N N . LYS A 1 87 ? -20.024 -1.575 3.187 1.00 95.50 87 LYS A N 1
ATOM 689 C CA . LYS A 1 87 ? -20.170 -2.325 4.438 1.00 95.50 87 LYS A CA 1
ATOM 690 C C . LYS A 1 87 ? -18.860 -2.328 5.233 1.00 95.50 87 LYS A C 1
ATOM 692 O O . LYS A 1 87 ? -17.784 -2.288 4.634 1.00 95.50 87 LYS A O 1
ATOM 697 N N . PRO A 1 88 ? -18.924 -2.393 6.574 1.00 94.62 88 PRO A N 1
ATOM 698 C CA . PRO A 1 88 ? -17.747 -2.664 7.392 1.00 94.62 88 PRO A CA 1
ATOM 699 C C . PRO A 1 88 ? -17.168 -4.045 7.091 1.00 94.62 88 PRO A C 1
ATOM 701 O O . PRO A 1 88 ? -17.922 -4.977 6.805 1.00 94.62 88 PRO A O 1
ATOM 704 N N . MET A 1 89 ? -15.841 -4.178 7.179 1.00 92.94 89 MET A N 1
ATOM 705 C CA . MET A 1 89 ? -15.110 -5.420 6.882 1.00 92.94 89 MET A CA 1
ATOM 706 C C . MET A 1 89 ? -15.563 -6.080 5.568 1.00 92.94 89 MET A C 1
ATOM 708 O O . MET A 1 89 ? -15.730 -7.301 5.503 1.00 92.94 89 MET A O 1
ATOM 712 N N . ALA A 1 90 ? -15.817 -5.270 4.535 1.00 94.50 90 ALA A N 1
ATOM 713 C CA . ALA A 1 90 ? -16.304 -5.771 3.260 1.00 94.50 90 ALA A CA 1
ATOM 714 C C . ALA A 1 90 ? -15.337 -6.806 2.673 1.00 94.50 90 ALA A C 1
ATOM 716 O O . ALA A 1 90 ? -14.131 -6.570 2.617 1.00 94.50 90 ALA A O 1
ATOM 717 N N . ARG A 1 91 ? -15.901 -7.923 2.210 1.00 94.69 91 ARG A N 1
ATOM 718 C CA . ARG A 1 91 ? -15.202 -8.989 1.491 1.00 94.69 91 ARG A CA 1
ATOM 719 C C . ARG A 1 91 ? -15.643 -8.967 0.037 1.00 94.69 91 ARG A C 1
ATOM 721 O O . ARG A 1 91 ? -16.832 -9.143 -0.230 1.00 94.69 91 ARG A O 1
ATOM 728 N N . TYR A 1 92 ? -14.713 -8.702 -0.869 1.00 93.56 92 TYR A N 1
ATOM 729 C CA . TYR A 1 92 ? -15.015 -8.497 -2.292 1.00 93.56 92 TYR A CA 1
ATOM 730 C C . TYR A 1 92 ? -13.835 -8.769 -3.230 1.00 93.56 92 TYR A C 1
ATOM 732 O O . TYR A 1 92 ? -13.985 -8.696 -4.448 1.00 93.56 92 TYR A O 1
ATOM 740 N N . SER A 1 93 ? -12.655 -9.046 -2.682 1.00 93.50 93 SER A N 1
ATOM 741 C CA . SER A 1 93 ? -11.417 -9.192 -3.439 1.00 93.50 93 SER A CA 1
ATOM 742 C C . SER A 1 93 ? -11.003 -10.658 -3.562 1.00 93.50 93 SER A C 1
ATOM 744 O O . SER A 1 93 ? -11.435 -11.523 -2.794 1.00 93.50 93 SER A O 1
ATOM 746 N N . SER A 1 94 ? -10.093 -10.952 -4.493 1.00 94.25 94 SER A N 1
ATOM 747 C CA . SER A 1 94 ? -9.459 -12.274 -4.568 1.00 94.25 94 SER A CA 1
ATOM 748 C C . SER A 1 94 ? -8.680 -12.619 -3.294 1.00 94.25 94 SER A C 1
ATOM 750 O O . SER A 1 94 ? -8.589 -13.796 -2.952 1.00 94.25 94 SER A O 1
ATOM 752 N N . ALA A 1 95 ? -8.191 -11.624 -2.543 1.00 96.12 95 ALA A N 1
ATOM 753 C CA . ALA A 1 95 ? -7.567 -11.853 -1.243 1.00 96.12 95 ALA A CA 1
ATOM 754 C C . ALA A 1 95 ? -8.546 -12.488 -0.242 1.00 96.12 95 ALA A C 1
ATOM 756 O O . ALA A 1 95 ? -8.168 -13.404 0.486 1.00 96.12 95 ALA A O 1
ATOM 757 N N . ASP A 1 96 ? -9.814 -12.068 -0.246 1.00 96.50 96 ASP A N 1
ATOM 758 C CA . ASP A 1 96 ? -10.845 -12.637 0.629 1.00 96.50 96 ASP A CA 1
ATOM 759 C C . ASP A 1 96 ? -11.149 -14.098 0.273 1.00 96.50 96 ASP A C 1
ATOM 761 O O . ASP A 1 96 ? -11.240 -14.946 1.161 1.00 96.50 96 ASP A O 1
ATOM 765 N N . LEU A 1 97 ? -11.243 -14.402 -1.026 1.00 96.38 97 LEU A N 1
ATOM 766 C CA . LEU A 1 97 ? -11.462 -15.765 -1.519 1.00 96.38 97 LEU A CA 1
ATOM 767 C C . LEU A 1 97 ? -10.286 -16.691 -1.188 1.00 96.38 97 LEU A C 1
ATOM 769 O O . LEU A 1 97 ? -10.487 -17.821 -0.749 1.00 96.38 97 LEU A O 1
ATOM 773 N N . LEU A 1 98 ? -9.054 -16.213 -1.375 1.00 96.81 98 LEU A N 1
ATOM 774 C CA . LEU A 1 98 ? -7.848 -16.968 -1.037 1.00 96.81 98 LEU A CA 1
ATOM 775 C C . LEU A 1 98 ? -7.752 -17.208 0.468 1.00 96.81 98 LEU A C 1
ATOM 777 O O . LEU A 1 98 ? -7.426 -18.319 0.886 1.00 96.81 98 LEU A O 1
ATOM 781 N N . HIS A 1 99 ? -8.076 -16.204 1.281 1.00 97.50 99 HIS A N 1
ATOM 782 C CA . HIS A 1 99 ? -8.130 -16.343 2.730 1.00 97.50 99 HIS A CA 1
ATOM 783 C C . HIS A 1 99 ? -9.148 -17.410 3.159 1.00 97.50 99 HIS A C 1
ATOM 785 O O . HIS A 1 99 ? -8.844 -18.242 4.012 1.00 97.50 99 HIS A O 1
ATOM 791 N N . GLU A 1 100 ? -10.333 -17.435 2.547 1.00 96.75 100 GLU A N 1
ATOM 792 C CA . GLU A 1 100 ? -11.357 -18.446 2.827 1.00 96.75 100 GLU A CA 1
ATOM 793 C C . GLU A 1 100 ? -10.931 -19.854 2.386 1.00 96.75 100 GLU A C 1
ATOM 795 O O . GLU A 1 100 ? -11.102 -20.812 3.138 1.00 96.75 100 GLU A O 1
ATOM 800 N N . ALA A 1 101 ? -10.326 -19.979 1.203 1.00 97.19 101 ALA A N 1
ATOM 801 C CA . ALA A 1 101 ? -9.912 -21.266 0.653 1.00 97.19 101 ALA A CA 1
ATOM 802 C C . ALA A 1 101 ? -8.701 -21.879 1.378 1.00 97.19 101 ALA A C 1
ATOM 804 O O . ALA A 1 101 ? -8.609 -23.098 1.509 1.00 97.19 101 ALA A O 1
ATOM 805 N N . THR A 1 102 ? -7.758 -21.047 1.827 1.00 96.25 102 THR A N 1
ATOM 806 C CA . THR A 1 102 ? -6.483 -21.501 2.414 1.00 96.25 102 THR A CA 1
ATOM 807 C C . THR A 1 102 ? -6.460 -21.434 3.939 1.00 96.25 102 THR A C 1
ATOM 809 O O . THR A 1 102 ? -5.657 -22.111 4.578 1.00 96.25 102 THR A O 1
ATOM 812 N N . GLY A 1 103 ? -7.303 -20.594 4.544 1.00 96.00 103 GLY A N 1
ATOM 813 C CA . GLY A 1 103 ? -7.243 -20.264 5.966 1.00 96.00 103 GLY A CA 1
ATOM 814 C C . GLY A 1 103 ? -6.019 -19.431 6.376 1.00 96.00 103 GLY A C 1
ATOM 815 O O . GLY A 1 103 ? -5.855 -19.176 7.577 1.00 96.00 103 GLY A O 1
ATOM 816 N N . MET A 1 104 ? -5.171 -19.019 5.426 1.00 97.31 104 MET A N 1
ATOM 817 C CA . MET A 1 104 ? -4.014 -18.142 5.641 1.00 97.31 104 MET A CA 1
ATOM 818 C C . MET A 1 104 ? -4.435 -16.676 5.594 1.00 97.31 104 MET A C 1
ATOM 820 O O . MET A 1 104 ? -5.408 -16.327 4.929 1.00 97.31 104 MET A O 1
ATOM 824 N N . ASP A 1 105 ? -3.703 -15.801 6.277 1.00 98.19 105 ASP A N 1
ATOM 825 C CA . ASP A 1 105 ? -3.873 -14.363 6.072 1.00 98.19 105 ASP A CA 1
ATOM 826 C C . ASP A 1 105 ? -3.430 -14.009 4.643 1.00 98.19 105 ASP A C 1
ATOM 828 O O . ASP A 1 105 ? -2.409 -14.497 4.155 1.00 98.19 105 ASP A O 1
ATOM 832 N N . VAL A 1 106 ? -4.200 -13.170 3.958 1.00 98.00 106 VAL A N 1
ATOM 833 C CA . VAL A 1 106 ? -3.885 -12.684 2.613 1.00 98.00 106 VAL A CA 1
ATOM 834 C C . VAL A 1 106 ? -3.977 -11.172 2.629 1.00 98.00 106 VAL A C 1
ATOM 836 O O . VAL A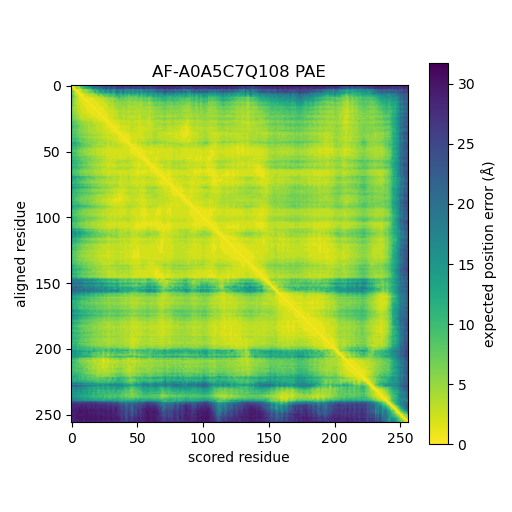 1 106 ? -4.983 -10.612 3.056 1.00 98.00 106 VAL A O 1
ATOM 839 N N . VAL A 1 107 ? -2.920 -10.499 2.192 1.00 97.50 107 VAL A N 1
ATOM 840 C CA . VAL A 1 107 ? -2.821 -9.040 2.229 1.00 97.50 107 VAL A CA 1
ATOM 841 C C . VAL A 1 107 ? -2.525 -8.536 0.834 1.00 97.50 107 VAL A C 1
ATOM 843 O O . VAL A 1 107 ? -1.493 -8.864 0.253 1.00 97.50 107 VAL A O 1
ATOM 846 N N . SER A 1 108 ? -3.436 -7.737 0.298 1.00 96.56 108 SER A N 1
ATOM 847 C CA . SER A 1 108 ? -3.246 -7.067 -0.976 1.00 96.56 108 SER A CA 1
ATOM 848 C C . SER A 1 108 ? -2.426 -5.795 -0.813 1.00 96.56 108 SER A C 1
ATOM 850 O O . SER A 1 108 ? -2.719 -4.952 0.029 1.00 96.56 108 SER A O 1
ATOM 852 N N . PHE A 1 109 ? -1.416 -5.651 -1.657 1.00 95.75 109 PHE A N 1
ATOM 853 C CA . PHE A 1 109 ? -0.709 -4.400 -1.919 1.00 95.75 109 PHE A CA 1
ATOM 854 C C . PHE A 1 109 ? -1.053 -3.886 -3.325 1.00 95.75 109 PHE A C 1
ATOM 856 O O . PHE A 1 109 ? -0.316 -3.091 -3.901 1.00 95.75 109 PHE A O 1
ATOM 863 N N . GLY A 1 110 ? -2.140 -4.400 -3.912 1.00 92.25 110 GLY A N 1
ATOM 864 C CA . GLY A 1 110 ? -2.585 -4.016 -5.239 1.00 92.25 110 GLY A CA 1
ATOM 865 C C . GLY A 1 110 ? -3.035 -2.562 -5.286 1.00 92.25 110 GLY A C 1
ATOM 866 O O . GLY A 1 110 ? -3.619 -2.052 -4.330 1.00 92.25 110 GLY A O 1
ATOM 867 N N . SER A 1 111 ? -2.800 -1.911 -6.423 1.00 89.12 111 SER A N 1
ATOM 868 C CA . SER A 1 111 ? -3.118 -0.496 -6.611 1.00 89.12 111 SER A CA 1
ATOM 869 C C . SER A 1 111 ? -3.881 -0.271 -7.910 1.00 89.12 111 SER A C 1
ATOM 871 O O . SER A 1 111 ? -3.495 -0.734 -8.985 1.00 89.12 111 SER A O 1
ATOM 873 N N . ALA A 1 112 ? -5.021 0.412 -7.816 1.00 86.44 112 ALA A N 1
ATOM 874 C CA . ALA A 1 112 ? -5.916 0.600 -8.949 1.00 86.44 112 ALA A CA 1
ATOM 875 C C . ALA A 1 112 ? -5.245 1.415 -10.065 1.00 86.44 112 ALA A C 1
ATOM 877 O O . ALA A 1 112 ? -4.715 2.498 -9.827 1.00 86.44 112 ALA A O 1
ATOM 878 N N . GLY A 1 113 ? -5.290 0.895 -11.296 1.00 82.75 113 GLY A N 1
ATOM 879 C CA . GLY A 1 113 ? -4.652 1.533 -12.451 1.00 82.75 113 GLY A CA 1
ATOM 880 C C . GLY A 1 113 ? -3.122 1.484 -12.435 1.00 82.75 113 GLY A C 1
ATOM 881 O O . GLY A 1 113 ? -2.493 2.184 -13.217 1.00 82.75 113 GLY A O 1
ATOM 882 N N . ALA A 1 114 ? -2.500 0.698 -11.553 1.00 84.81 114 ALA A N 1
ATOM 883 C CA . ALA A 1 114 ? -1.058 0.500 -11.584 1.00 84.81 114 ALA A CA 1
ATOM 884 C C . ALA A 1 114 ? -0.639 -0.407 -12.757 1.00 84.81 114 ALA A C 1
ATOM 886 O O . ALA A 1 114 ? -1.296 -1.405 -13.042 1.00 84.81 114 ALA A O 1
ATOM 887 N N . GLY A 1 115 ? 0.491 -0.095 -13.398 1.00 87.12 115 GLY A N 1
ATOM 888 C CA . GLY A 1 115 ? 1.259 -1.076 -14.175 1.00 87.12 115 GLY A CA 1
ATOM 889 C C . GLY A 1 115 ? 2.147 -1.941 -13.267 1.00 87.12 115 GLY A C 1
ATOM 890 O O . GLY A 1 115 ? 2.293 -1.652 -12.075 1.00 87.12 115 GLY A O 1
ATOM 891 N N . SER A 1 116 ? 2.815 -2.955 -13.826 1.00 88.12 116 SER A N 1
ATOM 892 C CA . SER A 1 116 ? 3.689 -3.891 -13.094 1.00 88.12 116 SER A CA 1
ATOM 893 C C . SER A 1 116 ? 4.734 -3.226 -12.195 1.00 88.12 116 SER A C 1
ATOM 895 O O . SER A 1 116 ? 4.868 -3.631 -11.045 1.00 88.12 116 SER A O 1
ATOM 897 N N . VAL A 1 117 ? 5.441 -2.180 -12.643 1.00 90.31 117 VAL A N 1
ATOM 898 C CA . VAL A 1 117 ? 6.438 -1.492 -11.800 1.00 90.31 117 VAL A CA 1
ATOM 899 C C . VAL A 1 117 ? 5.808 -0.963 -10.510 1.00 90.31 117 VAL A C 1
ATOM 901 O O . VAL A 1 117 ? 6.301 -1.258 -9.422 1.00 90.31 117 VAL A O 1
ATOM 904 N N . ARG A 1 118 ? 4.689 -0.236 -10.598 1.00 88.62 118 ARG A N 1
ATOM 905 C CA . ARG A 1 118 ? 4.021 0.284 -9.399 1.00 88.62 118 ARG A CA 1
ATOM 906 C C . ARG A 1 118 ? 3.421 -0.850 -8.561 1.00 88.62 118 ARG A C 1
ATOM 908 O O . ARG A 1 118 ? 3.679 -0.908 -7.364 1.00 88.62 118 ARG A O 1
ATOM 915 N N . GLY A 1 119 ? 2.667 -1.755 -9.186 1.00 90.00 119 GLY A N 1
ATOM 916 C CA . GLY A 1 119 ? 1.901 -2.794 -8.489 1.00 90.00 119 GLY A CA 1
ATOM 917 C C . GLY A 1 119 ? 2.733 -3.933 -7.887 1.00 90.00 119 GLY A C 1
ATOM 918 O O . GLY A 1 119 ? 2.302 -4.561 -6.922 1.00 90.00 119 GLY A O 1
ATOM 919 N N . ILE A 1 120 ? 3.920 -4.213 -8.436 1.00 92.44 120 ILE A N 1
ATOM 920 C CA . ILE A 1 120 ? 4.795 -5.318 -8.002 1.00 92.44 120 ILE A CA 1
ATOM 921 C C . ILE A 1 120 ? 6.004 -4.803 -7.213 1.00 92.44 120 ILE A C 1
ATOM 923 O O . ILE A 1 120 ? 6.503 -5.514 -6.341 1.00 92.44 120 ILE A O 1
ATOM 927 N N . VAL A 1 121 ? 6.481 -3.584 -7.495 1.00 93.25 121 VAL A N 1
ATOM 928 C CA . VAL A 1 121 ? 7.684 -3.029 -6.855 1.00 93.25 121 VAL A CA 1
ATOM 929 C C . VAL A 1 121 ? 7.333 -1.895 -5.903 1.00 93.25 121 VAL A C 1
ATOM 931 O O . VAL A 1 121 ? 7.577 -2.035 -4.708 1.00 93.25 121 VAL A O 1
ATOM 934 N N . THR A 1 122 ? 6.778 -0.785 -6.398 1.00 93.19 122 THR A N 1
ATOM 935 C CA . THR A 1 122 ? 6.583 0.426 -5.582 1.00 93.19 122 THR A CA 1
ATOM 936 C C . THR A 1 122 ? 5.679 0.163 -4.385 1.00 93.19 122 THR A C 1
ATOM 938 O O . THR A 1 122 ? 6.145 0.227 -3.253 1.00 93.19 122 THR A O 1
ATOM 941 N N . GLU A 1 123 ? 4.418 -0.190 -4.625 1.00 93.69 123 GLU A N 1
ATOM 942 C CA . GLU A 1 123 ? 3.392 -0.311 -3.585 1.00 93.69 123 GLU A CA 1
ATOM 943 C C . GLU A 1 123 ? 3.784 -1.279 -2.460 1.00 93.69 123 GLU A C 1
ATOM 945 O O . GLU A 1 123 ? 3.833 -0.865 -1.299 1.00 93.69 123 GLU A O 1
ATOM 950 N N . PRO A 1 124 ? 4.160 -2.544 -2.734 1.00 95.06 124 PRO A N 1
ATOM 951 C CA . PRO A 1 124 ? 4.527 -3.447 -1.651 1.00 95.06 124 PRO A CA 1
ATOM 952 C C . PRO A 1 124 ? 5.769 -2.994 -0.884 1.00 95.06 124 PRO A C 1
ATOM 954 O O . PRO A 1 124 ? 5.815 -3.132 0.339 1.00 95.06 124 PRO A O 1
ATOM 957 N N . VAL A 1 125 ? 6.782 -2.444 -1.562 1.00 94.69 125 VAL A N 1
ATOM 958 C CA . VAL A 1 125 ? 8.025 -2.036 -0.895 1.00 94.69 125 VAL A CA 1
ATOM 959 C C . VAL A 1 125 ? 7.801 -0.803 -0.028 1.00 94.69 125 VAL A C 1
ATOM 961 O O . VAL A 1 125 ? 8.281 -0.768 1.111 1.00 94.69 125 VAL A O 1
ATOM 964 N N . THR A 1 126 ? 7.093 0.208 -0.529 1.00 93.44 126 THR A N 1
ATOM 965 C CA . THR A 1 126 ? 6.923 1.479 0.182 1.00 93.44 126 THR A CA 1
ATOM 966 C C . THR A 1 126 ? 5.937 1.338 1.331 1.00 93.44 126 THR A C 1
ATOM 968 O O . THR A 1 126 ? 6.269 1.747 2.449 1.00 93.44 126 THR A O 1
ATOM 971 N N . GLN A 1 127 ? 4.807 0.652 1.128 1.00 94.31 127 GLN A N 1
ATOM 972 C CA . GLN A 1 127 ? 3.841 0.382 2.192 1.00 94.31 127 GLN A CA 1
ATOM 973 C C . GLN A 1 127 ? 4.456 -0.493 3.295 1.00 94.31 127 GLN A C 1
ATOM 975 O O . GLN A 1 127 ? 4.387 -0.138 4.473 1.00 94.31 127 GLN A O 1
ATOM 980 N N . LEU A 1 128 ? 5.146 -1.593 2.959 1.00 94.44 128 LEU A N 1
ATOM 981 C CA . LEU A 1 128 ? 5.755 -2.461 3.976 1.00 94.44 128 LEU A CA 1
ATOM 982 C C . LEU A 1 128 ? 6.872 -1.745 4.749 1.00 94.44 128 LEU A C 1
ATOM 984 O O . LEU A 1 128 ? 6.994 -1.903 5.968 1.00 94.44 128 LEU A O 1
ATOM 988 N N . THR A 1 129 ? 7.674 -0.928 4.060 1.00 93.19 129 THR A N 1
ATOM 989 C CA . THR A 1 129 ? 8.725 -0.118 4.692 1.00 93.19 129 THR A CA 1
ATOM 990 C C . THR A 1 129 ? 8.127 0.915 5.643 1.00 93.19 129 THR A C 1
ATOM 992 O O . THR A 1 129 ? 8.613 1.076 6.765 1.00 93.19 129 THR A O 1
ATOM 995 N N . TYR A 1 130 ? 7.050 1.583 5.232 1.00 92.62 130 TYR A N 1
ATOM 996 C CA . TYR A 1 130 ? 6.319 2.526 6.071 1.00 92.62 130 TYR A CA 1
ATOM 997 C C . TYR A 1 130 ? 5.750 1.842 7.320 1.00 92.62 130 TYR A C 1
ATOM 999 O O . TYR A 1 130 ? 5.989 2.296 8.443 1.00 92.62 130 TYR A O 1
ATOM 1007 N N . LEU A 1 131 ? 5.054 0.715 7.146 1.00 93.19 131 LEU A N 1
ATOM 1008 C CA . LEU A 1 131 ? 4.452 -0.039 8.245 1.00 93.19 131 LEU A CA 1
ATOM 1009 C C . LEU A 1 131 ? 5.502 -0.510 9.253 1.00 93.19 131 LEU A C 1
ATOM 1011 O O . LEU A 1 131 ? 5.308 -0.360 10.462 1.00 93.19 131 LEU A O 1
ATOM 1015 N N . ARG A 1 132 ? 6.648 -1.007 8.776 1.00 93.12 132 ARG A N 1
ATOM 1016 C CA . ARG A 1 132 ? 7.766 -1.403 9.643 1.00 93.12 132 ARG A CA 1
ATOM 1017 C C . ARG A 1 132 ? 8.372 -0.226 10.389 1.00 93.12 132 ARG A C 1
ATOM 1019 O O . ARG A 1 132 ? 8.714 -0.350 11.561 1.00 93.12 132 ARG A O 1
ATOM 1026 N N . LYS A 1 133 ? 8.501 0.925 9.733 1.00 90.88 133 LYS A N 1
ATOM 1027 C CA . LYS A 1 133 ? 9.111 2.099 10.354 1.00 90.88 133 LYS A CA 1
ATOM 1028 C C . LYS A 1 133 ? 8.256 2.679 11.481 1.00 90.88 133 LYS A C 1
ATOM 1030 O O . LYS A 1 133 ? 8.818 3.110 12.487 1.00 90.88 133 LYS A O 1
ATOM 1035 N N . TYR A 1 134 ? 6.935 2.706 11.321 1.00 88.50 134 TYR A N 1
ATOM 1036 C CA . TYR A 1 134 ? 6.078 3.505 12.202 1.00 88.50 134 TYR A CA 1
ATOM 1037 C C . TYR A 1 134 ? 5.020 2.748 12.977 1.00 88.50 134 TYR A C 1
ATOM 1039 O O . TYR A 1 134 ? 4.585 3.244 14.015 1.00 88.50 134 TYR A O 1
ATOM 1047 N N . ILE A 1 135 ? 4.603 1.582 12.494 1.00 89.12 135 ILE A N 1
ATOM 1048 C CA . ILE A 1 135 ? 3.545 0.811 13.140 1.00 89.12 135 ILE A CA 1
ATOM 1049 C C . ILE A 1 135 ? 4.150 -0.350 13.920 1.00 89.12 135 ILE A C 1
ATOM 1051 O O . ILE A 1 135 ? 3.950 -0.455 15.128 1.00 89.12 135 ILE A O 1
ATOM 1055 N N . ASN A 1 136 ? 4.906 -1.218 13.248 1.00 90.88 136 ASN A N 1
ATOM 1056 C CA . ASN A 1 136 ? 5.509 -2.382 13.883 1.00 90.88 136 ASN A CA 1
ATOM 1057 C C . ASN A 1 136 ? 6.785 -2.829 13.158 1.00 90.88 136 ASN A C 1
ATOM 1059 O O . ASN A 1 136 ? 6.722 -3.472 12.113 1.00 90.88 136 ASN A O 1
ATOM 1063 N N . ALA A 1 137 ? 7.946 -2.567 13.763 1.00 91.44 137 ALA A N 1
ATOM 1064 C CA . ALA A 1 137 ? 9.251 -2.957 13.221 1.00 91.44 137 ALA A CA 1
ATOM 1065 C C . ALA A 1 137 ? 9.435 -4.474 13.057 1.00 91.44 137 ALA A C 1
ATOM 1067 O O . ALA A 1 137 ? 10.295 -4.900 12.291 1.00 91.44 137 ALA A O 1
ATOM 1068 N N . GLN A 1 138 ? 8.631 -5.281 13.753 1.00 92.94 138 GLN A N 1
ATOM 1069 C CA . GLN A 1 138 ? 8.656 -6.742 13.680 1.00 92.94 138 GLN A CA 1
ATOM 1070 C C . GLN A 1 138 ? 7.615 -7.305 12.705 1.00 92.94 138 GLN A C 1
ATOM 1072 O O . GLN A 1 138 ? 7.394 -8.511 12.693 1.00 92.94 138 GLN A O 1
ATOM 1077 N N . LEU A 1 139 ? 6.962 -6.460 11.897 1.00 93.38 139 LEU A N 1
ATOM 1078 C CA . LEU A 1 139 ? 6.009 -6.924 10.894 1.00 93.38 139 LEU A CA 1
ATOM 1079 C C . LEU A 1 139 ? 6.686 -7.907 9.927 1.00 93.38 139 LEU A C 1
ATOM 1081 O O . LEU A 1 139 ? 7.645 -7.556 9.223 1.00 93.38 139 LEU A O 1
ATOM 1085 N N . GLU A 1 140 ? 6.169 -9.134 9.903 1.00 93.75 140 GLU A N 1
ATOM 1086 C CA . GLU A 1 140 ? 6.725 -10.247 9.139 1.00 93.75 140 GLU A CA 1
ATOM 1087 C C . GLU A 1 140 ? 6.745 -9.953 7.633 1.00 93.75 140 GLU A C 1
ATOM 1089 O O . GLU A 1 140 ? 5.926 -9.203 7.091 1.00 93.75 140 GLU A O 1
ATOM 1094 N N . SER A 1 141 ? 7.728 -10.528 6.941 1.00 94.88 141 SER A N 1
ATOM 1095 C CA . SER A 1 141 ? 7.688 -10.603 5.479 1.00 94.88 141 SER A CA 1
ATOM 1096 C C . SER A 1 141 ? 6.641 -11.638 5.057 1.00 94.88 141 SER A C 1
ATOM 1098 O O . SER A 1 141 ? 6.412 -12.585 5.811 1.00 94.88 141 SER A O 1
ATOM 1100 N N . PRO A 1 142 ? 6.020 -11.487 3.875 1.00 96.69 142 PRO A N 1
ATOM 1101 C CA . PRO A 1 142 ? 5.104 -12.502 3.375 1.00 96.69 142 PRO A CA 1
ATOM 1102 C C . PRO A 1 142 ? 5.833 -13.833 3.177 1.00 96.69 142 PRO A C 1
ATOM 1104 O O . PRO A 1 142 ? 6.995 -13.858 2.769 1.00 96.69 142 PRO A O 1
ATOM 1107 N N . GLU A 1 143 ? 5.136 -14.931 3.449 1.00 97.31 143 GLU A N 1
ATOM 1108 C CA . GLU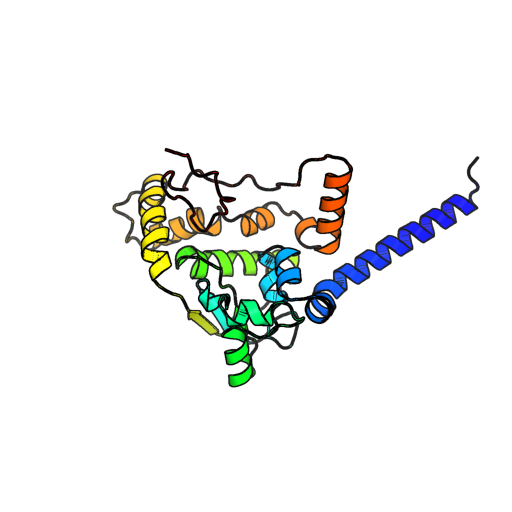 A 1 143 ? 5.635 -16.285 3.193 1.00 97.31 143 GLU A CA 1
ATOM 1109 C C . GLU A 1 143 ? 5.510 -16.630 1.706 1.00 97.31 143 GLU A C 1
ATOM 1111 O O . GLU A 1 143 ? 6.397 -17.246 1.117 1.00 97.31 143 GLU A O 1
ATOM 1116 N N . TRP A 1 144 ? 4.428 -16.154 1.089 1.00 97.50 144 TRP A N 1
ATOM 1117 C CA . TRP A 1 144 ? 4.150 -16.325 -0.328 1.00 97.50 144 TRP A CA 1
ATOM 1118 C C . TRP A 1 144 ? 3.870 -14.981 -0.972 1.00 97.50 144 TRP A C 1
ATOM 1120 O O . TRP A 1 144 ? 3.181 -14.135 -0.405 1.00 97.50 144 TRP A O 1
ATOM 1130 N N . VAL A 1 145 ? 4.368 -14.808 -2.189 1.00 97.44 145 VAL A N 1
ATOM 1131 C CA . VAL A 1 145 ? 4.032 -13.667 -3.032 1.00 97.44 145 VAL A CA 1
ATOM 1132 C C . VAL A 1 145 ? 3.244 -14.194 -4.219 1.00 97.44 145 VAL A C 1
ATOM 1134 O O . VAL A 1 145 ? 3.764 -14.972 -5.017 1.00 97.44 145 VAL A O 1
ATOM 1137 N N . LEU A 1 146 ? 1.987 -13.774 -4.323 1.00 96.75 146 LEU A N 1
ATOM 1138 C CA . LEU A 1 146 ? 1.147 -14.019 -5.482 1.00 96.75 146 LEU A CA 1
ATOM 1139 C C . LEU A 1 146 ? 1.058 -12.733 -6.295 1.00 96.75 146 LEU A C 1
ATOM 1141 O O . LEU A 1 146 ? 0.566 -11.713 -5.818 1.00 96.75 146 LEU A O 1
ATOM 1145 N N . ILE A 1 147 ? 1.533 -12.791 -7.532 1.00 94.19 147 ILE A N 1
ATOM 1146 C CA . ILE A 1 147 ? 1.478 -11.668 -8.463 1.00 94.19 147 ILE A CA 1
ATOM 1147 C C . ILE A 1 147 ? 0.255 -11.860 -9.357 1.00 94.19 147 ILE A C 1
ATOM 1149 O O . ILE A 1 147 ? 0.131 -12.881 -10.032 1.00 94.19 147 ILE A O 1
ATOM 1153 N N . TYR A 1 148 ? -0.646 -10.884 -9.340 1.00 83.88 148 TYR A N 1
ATOM 1154 C CA . TYR A 1 148 ? -1.913 -10.914 -10.054 1.00 83.88 148 TYR A CA 1
ATOM 1155 C C . TYR A 1 148 ? -2.196 -9.548 -10.679 1.00 83.88 148 TYR A C 1
ATOM 1157 O O . TYR A 1 148 ? -2.594 -8.610 -9.994 1.00 83.88 148 TYR A O 1
ATOM 1165 N N . PHE A 1 149 ? -1.962 -9.426 -11.983 1.00 84.38 149 PHE A N 1
ATOM 1166 C CA . PHE A 1 149 ? -2.094 -8.160 -12.699 1.00 84.38 149 PHE A CA 1
ATOM 1167 C C . PHE A 1 149 ? -2.584 -8.374 -14.131 1.00 84.38 149 PHE A C 1
ATOM 1169 O O . PHE A 1 149 ? -2.484 -9.475 -14.681 1.00 84.38 149 PHE A O 1
ATOM 1176 N N . TYR A 1 150 ? -3.108 -7.305 -14.724 1.00 83.00 150 TYR A N 1
ATOM 1177 C CA . TYR A 1 150 ? -3.533 -7.240 -16.110 1.00 83.00 150 TYR A CA 1
ATOM 1178 C C . TYR A 1 150 ? -2.574 -6.361 -16.927 1.00 83.00 150 TYR A C 1
ATOM 1180 O O . TYR A 1 150 ? -2.455 -5.158 -16.710 1.00 83.00 150 TYR A O 1
ATOM 1188 N N . GLU A 1 151 ? -1.947 -6.969 -17.936 1.00 78.88 151 GLU A N 1
ATOM 1189 C CA . GLU A 1 151 ? -0.899 -6.370 -18.783 1.00 78.88 151 GLU A CA 1
ATOM 1190 C C . GLU A 1 151 ? -1.339 -5.103 -19.545 1.00 78.88 151 GLU A C 1
ATOM 1192 O O . GLU A 1 151 ? -0.515 -4.356 -20.065 1.00 78.88 151 GLU A O 1
ATOM 1197 N N . GLY A 1 152 ? -2.642 -4.824 -19.655 1.00 75.50 152 GLY A N 1
ATOM 1198 C CA . GLY A 1 152 ? -3.105 -3.649 -20.395 1.00 75.50 152 GLY A CA 1
ATOM 1199 C C . GLY A 1 152 ? -2.546 -2.338 -19.839 1.00 75.50 152 GLY A C 1
ATOM 1200 O O . GLY A 1 152 ? -2.180 -1.469 -20.625 1.00 75.50 152 GLY A O 1
ATOM 1201 N N . ASN A 1 153 ? -2.409 -2.209 -18.515 1.00 72.00 153 ASN A N 1
ATOM 1202 C CA . ASN A 1 153 ? -1.828 -1.007 -17.905 1.00 72.00 153 ASN A CA 1
ATOM 1203 C C . ASN A 1 153 ? -0.329 -0.881 -18.224 1.00 72.00 153 ASN A C 1
ATOM 1205 O O . ASN A 1 153 ? 0.173 0.221 -18.418 1.00 72.00 153 ASN A O 1
ATOM 1209 N N . ASP A 1 154 ? 0.391 -1.997 -18.340 1.00 71.88 154 ASP A N 1
ATOM 1210 C CA . ASP A 1 154 ? 1.823 -2.032 -18.644 1.00 71.88 154 ASP A CA 1
ATOM 1211 C C . ASP A 1 154 ? 2.168 -1.480 -20.025 1.00 71.88 154 ASP A C 1
ATOM 1213 O O . ASP A 1 154 ? 3.127 -0.714 -20.173 1.00 71.88 154 ASP A O 1
ATOM 1217 N N . LEU A 1 155 ? 1.362 -1.833 -21.028 1.00 69.12 155 LEU A N 1
ATOM 1218 C CA . LEU A 1 155 ? 1.569 -1.394 -22.407 1.00 69.12 155 LEU A CA 1
ATOM 1219 C C . LEU A 1 155 ? 1.425 0.124 -22.566 1.00 69.12 155 LEU A C 1
ATOM 1221 O O . LEU A 1 155 ? 2.113 0.717 -23.398 1.00 69.12 155 LEU A O 1
ATOM 1225 N N . TYR A 1 156 ? 0.548 0.751 -21.780 1.00 67.69 156 TYR A N 1
ATOM 1226 C CA . TYR A 1 156 ? 0.314 2.193 -21.840 1.00 67.69 156 TYR A CA 1
ATOM 1227 C C . TYR A 1 156 ? 1.204 2.972 -20.871 1.00 67.69 156 TYR A C 1
ATOM 1229 O O . TYR A 1 156 ? 1.849 3.936 -21.285 1.00 67.69 156 TYR A O 1
ATOM 1237 N N . ASP A 1 157 ? 1.266 2.557 -19.607 1.00 70.94 157 ASP A N 1
ATOM 1238 C CA . ASP A 1 157 ? 1.948 3.318 -18.567 1.00 70.94 157 ASP A CA 1
ATOM 1239 C C . ASP A 1 157 ? 3.437 2.980 -18.527 1.00 70.94 157 ASP A C 1
ATOM 1241 O O . ASP A 1 157 ? 4.279 3.848 -18.769 1.00 70.94 157 ASP A O 1
ATOM 1245 N N . ASN A 1 158 ? 3.798 1.723 -18.269 1.00 79.75 158 ASN A N 1
ATOM 1246 C CA . ASN A 1 158 ? 5.192 1.382 -17.983 1.00 79.75 158 ASN A CA 1
ATOM 1247 C C . ASN A 1 158 ? 6.113 1.626 -19.172 1.00 79.75 158 ASN A C 1
ATOM 1249 O O . ASN A 1 158 ? 7.192 2.186 -18.985 1.00 79.75 158 ASN A O 1
ATOM 1253 N N . ALA A 1 159 ? 5.681 1.284 -20.386 1.00 82.56 159 ALA A N 1
ATOM 1254 C CA . ALA A 1 159 ? 6.466 1.556 -21.586 1.00 82.56 159 ALA A CA 1
ATOM 1255 C C . ALA A 1 159 ? 6.701 3.064 -21.786 1.00 82.56 159 ALA A C 1
ATOM 1257 O O . ALA A 1 159 ? 7.827 3.493 -22.044 1.00 82.56 159 ALA A O 1
ATOM 1258 N N . ALA A 1 160 ? 5.661 3.888 -21.623 1.00 82.62 160 ALA A N 1
ATOM 1259 C CA . ALA A 1 160 ? 5.760 5.330 -21.826 1.00 82.62 160 ALA A CA 1
ATOM 1260 C C . ALA A 1 160 ? 6.605 6.016 -20.742 1.00 82.62 160 ALA A C 1
ATOM 1262 O O . ALA A 1 160 ? 7.448 6.858 -21.065 1.00 82.62 160 ALA A O 1
ATOM 1263 N N . TYR A 1 161 ? 6.421 5.636 -19.473 1.00 86.56 161 TYR A N 1
ATOM 1264 C CA . TYR A 1 161 ? 7.259 6.111 -18.376 1.00 86.56 161 TYR A CA 1
ATOM 1265 C C . TYR A 1 161 ? 8.711 5.689 -18.588 1.00 86.56 161 TYR A C 1
ATOM 1267 O O . TYR A 1 161 ? 9.576 6.557 -18.603 1.00 86.56 161 TYR A O 1
ATOM 1275 N N . PHE A 1 162 ? 8.974 4.406 -18.850 1.00 89.69 162 PHE A N 1
ATOM 1276 C CA . PHE A 1 162 ? 10.322 3.884 -19.066 1.00 89.69 162 PHE A CA 1
ATOM 1277 C C . PHE A 1 162 ? 11.048 4.592 -20.215 1.00 89.69 162 PHE A C 1
ATOM 1279 O O . PHE A 1 162 ? 12.162 5.080 -20.032 1.00 89.69 162 PHE A O 1
ATOM 1286 N N . HIS A 1 163 ? 10.407 4.724 -21.380 1.00 88.81 163 HIS A N 1
ATOM 1287 C CA . HIS A 1 163 ? 11.007 5.400 -22.532 1.00 88.81 163 HIS A CA 1
ATOM 1288 C C . HIS A 1 163 ? 11.351 6.867 -22.264 1.00 88.81 163 HIS A C 1
ATOM 1290 O O . HIS A 1 163 ? 12.295 7.390 -22.855 1.00 88.81 163 HIS A O 1
ATOM 1296 N N . TYR A 1 164 ? 10.607 7.539 -21.387 1.00 89.88 164 TYR A N 1
ATOM 1297 C CA . TYR A 1 164 ? 10.859 8.934 -21.053 1.00 89.88 164 TYR A CA 1
ATOM 1298 C C . TYR A 1 164 ? 11.877 9.118 -19.928 1.00 89.88 164 TYR A C 1
ATOM 1300 O O . TYR A 1 164 ? 12.713 10.020 -19.993 1.00 89.88 164 TYR A O 1
ATOM 1308 N N . SER A 1 165 ? 11.778 8.320 -18.869 1.00 91.56 165 SER A N 1
ATOM 1309 C CA . SER A 1 165 ? 12.532 8.522 -17.635 1.00 91.56 165 SER A CA 1
ATOM 1310 C C . SER A 1 165 ? 13.862 7.780 -17.631 1.00 91.56 165 SER A C 1
ATOM 1312 O O . SER A 1 165 ? 14.839 8.324 -17.116 1.00 91.56 165 SER A O 1
ATOM 1314 N N . PHE A 1 166 ? 13.940 6.589 -18.235 1.00 93.94 166 PHE A N 1
ATOM 1315 C CA . PHE A 1 166 ? 15.165 5.795 -18.227 1.00 93.94 166 PHE A CA 1
ATOM 1316 C C . PHE A 1 166 ? 16.330 6.543 -18.890 1.00 93.94 166 PHE A C 1
ATOM 1318 O O . PHE A 1 166 ? 17.344 6.705 -18.217 1.00 93.94 166 PHE A O 1
ATOM 1325 N N . PRO A 1 167 ? 16.199 7.122 -20.107 1.00 94.69 167 PRO A N 1
ATOM 1326 C CA . PRO A 1 167 ? 17.292 7.863 -20.749 1.00 94.69 167 PRO A CA 1
ATOM 1327 C C . PRO A 1 167 ? 17.714 9.145 -20.017 1.00 94.69 167 PRO A C 1
ATOM 1329 O O . PRO A 1 167 ? 18.775 9.699 -20.297 1.00 94.69 167 PRO A O 1
ATOM 1332 N N . LYS A 1 168 ? 16.873 9.665 -19.112 1.00 93.88 168 LYS A N 1
ATOM 1333 C CA . LYS A 1 168 ? 17.207 10.837 -18.289 1.00 93.88 168 LYS A CA 1
ATOM 1334 C C . LYS A 1 168 ? 18.067 10.477 -17.082 1.00 93.88 168 LYS A C 1
ATOM 1336 O O . LYS A 1 168 ? 18.798 11.332 -16.594 1.00 93.88 168 LYS A O 1
ATOM 1341 N N . LEU A 1 169 ? 17.928 9.252 -16.581 1.00 92.06 169 LEU A N 1
ATOM 1342 C CA . LEU A 1 169 ? 18.637 8.758 -15.403 1.00 92.06 169 LEU A CA 1
ATOM 1343 C C . LEU A 1 169 ? 19.865 7.926 -15.789 1.00 92.06 169 LEU A C 1
ATOM 1345 O O . LEU A 1 169 ? 20.906 8.004 -15.141 1.00 92.06 169 LEU A O 1
ATOM 1349 N N . PHE A 1 170 ? 19.755 7.146 -16.862 1.00 95.50 170 PHE A N 1
ATOM 1350 C CA . PHE A 1 170 ? 20.748 6.169 -17.283 1.00 95.50 170 PHE A CA 1
ATOM 1351 C C . PHE A 1 170 ? 20.931 6.166 -18.800 1.00 95.50 170 PHE A C 1
ATOM 1353 O O . PHE A 1 170 ? 20.098 6.631 -19.570 1.00 95.50 170 PHE A O 1
ATOM 1360 N N . ASP A 1 171 ? 22.050 5.594 -19.226 1.00 94.94 171 ASP A N 1
ATOM 1361 C CA . ASP A 1 171 ? 22.327 5.309 -20.629 1.00 94.94 171 ASP A CA 1
ATOM 1362 C C . ASP A 1 171 ? 21.384 4.207 -21.143 1.00 94.94 171 ASP A C 1
ATOM 1364 O O . ASP A 1 171 ? 21.363 3.110 -20.578 1.00 94.94 171 ASP A O 1
ATOM 1368 N N . ILE A 1 172 ? 20.614 4.489 -22.201 1.00 94.25 172 ILE A N 1
ATOM 1369 C CA . ILE A 1 172 ? 19.606 3.573 -22.761 1.00 94.25 172 ILE A CA 1
ATOM 1370 C C . ILE A 1 172 ? 20.207 2.235 -23.207 1.00 94.25 172 ILE A C 1
ATOM 1372 O O . ILE A 1 172 ? 19.544 1.203 -23.100 1.00 94.25 172 ILE A O 1
ATOM 1376 N N . ASP A 1 173 ? 21.482 2.209 -23.600 1.00 96.06 173 ASP A N 1
ATOM 1377 C CA . ASP A 1 173 ? 22.174 0.975 -23.988 1.00 96.06 173 ASP A CA 1
ATOM 1378 C C . ASP A 1 173 ? 22.354 0.010 -22.801 1.00 96.06 173 ASP A C 1
ATOM 1380 O O . ASP A 1 173 ? 22.594 -1.187 -22.973 1.00 96.06 173 ASP A O 1
ATOM 1384 N N . LYS A 1 174 ? 22.178 0.507 -21.570 1.00 95.12 174 LYS A N 1
ATOM 1385 C CA . LYS A 1 174 ? 22.230 -0.272 -20.328 1.00 95.12 174 LYS A CA 1
ATOM 1386 C C . LYS A 1 174 ? 20.855 -0.712 -19.825 1.00 95.12 174 LYS A C 1
ATOM 1388 O O . LYS A 1 174 ? 20.782 -1.260 -18.729 1.00 95.12 174 LYS A O 1
ATOM 1393 N N . GLN A 1 175 ? 19.779 -0.536 -20.595 1.00 91.44 175 GLN A N 1
ATOM 1394 C CA . GLN A 1 175 ? 18.421 -0.929 -20.180 1.00 91.44 175 GLN A CA 1
ATOM 1395 C C . GLN A 1 175 ? 18.272 -2.406 -19.803 1.00 91.44 175 GLN A C 1
ATOM 1397 O O . GLN A 1 175 ? 17.502 -2.740 -18.909 1.00 91.44 175 GLN A O 1
ATOM 1402 N N . PHE A 1 176 ? 19.051 -3.287 -20.433 1.00 93.94 176 PHE A N 1
ATOM 1403 C CA . PHE A 1 176 ? 19.055 -4.721 -20.132 1.00 93.94 176 PHE A CA 1
ATOM 1404 C C . PHE A 1 176 ? 20.134 -5.121 -19.118 1.00 93.94 176 PHE A C 1
ATOM 1406 O O . PHE A 1 176 ? 20.282 -6.300 -18.798 1.00 93.94 176 PHE A O 1
ATOM 1413 N N . ASN A 1 177 ? 20.916 -4.163 -18.607 1.00 97.12 177 ASN A N 1
ATOM 1414 C CA . ASN A 1 177 ? 21.859 -4.432 -17.533 1.00 97.12 177 ASN A CA 1
ATOM 1415 C C . ASN A 1 177 ? 21.103 -4.525 -16.205 1.00 97.12 177 ASN A C 1
ATOM 1417 O O . ASN A 1 177 ? 20.548 -3.536 -15.736 1.00 97.12 177 ASN A O 1
ATOM 1421 N N . GLU A 1 178 ? 21.147 -5.696 -15.571 1.00 96.31 178 GLU A N 1
ATOM 1422 C CA . GLU A 1 178 ? 20.436 -5.965 -14.318 1.00 96.31 178 GLU A CA 1
ATOM 1423 C C . GLU A 1 178 ? 20.721 -4.916 -13.234 1.00 96.31 178 GLU A C 1
ATOM 1425 O O . GLU A 1 178 ? 19.792 -4.370 -12.647 1.00 96.31 178 GLU A O 1
ATOM 1430 N N . LYS A 1 179 ? 21.994 -4.577 -12.991 1.00 96.81 179 LYS A N 1
ATOM 1431 C CA . LYS A 1 179 ? 22.364 -3.611 -11.943 1.00 96.81 179 LYS A CA 1
ATOM 1432 C C . LYS A 1 179 ? 21.835 -2.216 -12.252 1.00 96.81 179 LYS A C 1
ATOM 1434 O O . LYS A 1 179 ? 21.325 -1.550 -11.356 1.00 96.81 179 LYS A O 1
ATOM 1439 N N . THR A 1 180 ? 21.947 -1.780 -13.507 1.00 96.69 180 THR A N 1
ATOM 1440 C CA . THR A 1 180 ? 21.413 -0.485 -13.942 1.00 96.69 180 THR A CA 1
ATOM 1441 C C . THR A 1 180 ? 19.894 -0.451 -13.829 1.00 96.69 180 THR A C 1
ATOM 1443 O O . THR A 1 180 ? 19.355 0.516 -13.304 1.00 96.69 180 THR A O 1
ATOM 1446 N N . TYR A 1 181 ? 19.201 -1.512 -14.240 1.00 93.94 181 TYR A N 1
ATOM 1447 C CA . TYR A 1 181 ? 17.745 -1.576 -14.154 1.00 93.94 181 TYR A CA 1
ATOM 1448 C C . TYR A 1 181 ? 17.245 -1.616 -12.702 1.00 93.94 181 TYR A C 1
ATOM 1450 O O . TYR A 1 181 ? 16.307 -0.905 -12.356 1.00 93.94 181 TYR A O 1
ATOM 1458 N N . GLN A 1 182 ? 17.909 -2.365 -11.816 1.00 94.81 182 GLN A N 1
ATOM 1459 C CA . GLN A 1 182 ? 1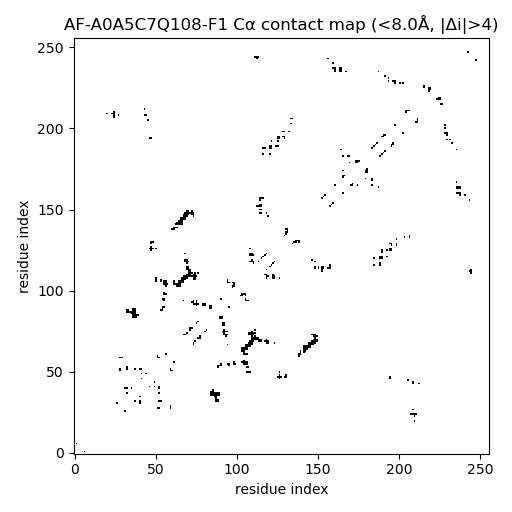7.603 -2.358 -10.378 1.00 94.81 182 GLN A CA 1
ATOM 1460 C C . GLN A 1 182 ? 17.788 -0.967 -9.765 1.00 94.81 182 GLN A C 1
ATOM 1462 O O . GLN A 1 182 ? 16.967 -0.515 -8.965 1.00 94.81 182 GLN A O 1
ATOM 1467 N N . GLN A 1 183 ? 18.847 -0.261 -10.161 1.00 95.94 183 GLN A N 1
ATOM 1468 C CA . GLN A 1 183 ? 19.066 1.101 -9.699 1.00 95.94 183 GLN A CA 1
ATOM 1469 C C . GLN A 1 183 ? 18.027 2.075 -10.265 1.00 95.94 183 GLN A C 1
ATOM 1471 O O . GLN A 1 183 ? 17.537 2.927 -9.529 1.00 95.94 183 GLN A O 1
ATOM 1476 N N . TYR A 1 184 ? 17.603 1.885 -11.515 1.00 94.88 184 TYR A N 1
ATOM 1477 C CA . TYR A 1 184 ? 16.472 2.607 -12.081 1.00 94.88 184 TYR A CA 1
ATOM 1478 C C . TYR A 1 184 ? 15.182 2.374 -11.290 1.00 94.88 184 TYR A C 1
ATOM 1480 O O . TYR A 1 184 ? 14.542 3.347 -10.911 1.00 94.88 184 TYR A O 1
ATOM 1488 N N . LEU A 1 185 ? 14.817 1.130 -10.957 1.00 93.56 185 LEU A N 1
ATOM 1489 C CA . LEU A 1 185 ? 13.637 0.860 -10.126 1.00 93.56 185 LEU A CA 1
ATOM 1490 C C . LEU A 1 185 ? 13.734 1.555 -8.761 1.00 93.56 185 LEU A C 1
ATOM 1492 O O . LEU A 1 185 ? 12.760 2.136 -8.287 1.00 93.56 185 LEU A O 1
ATOM 1496 N N . LYS A 1 186 ? 14.917 1.554 -8.142 1.00 93.69 186 LYS A N 1
ATOM 1497 C CA . LYS A 1 186 ? 15.141 2.246 -6.872 1.00 93.69 186 LYS A CA 1
ATOM 1498 C C . LYS A 1 186 ? 14.934 3.758 -6.992 1.00 93.69 186 LYS A C 1
ATOM 1500 O O . LYS A 1 186 ? 14.137 4.310 -6.240 1.00 93.69 186 LYS A O 1
ATOM 1505 N N . GLU A 1 187 ? 15.619 4.411 -7.926 1.00 92.19 187 GLU A N 1
ATOM 1506 C CA . GLU A 1 187 ? 15.588 5.873 -8.074 1.00 92.19 187 GLU A CA 1
ATOM 1507 C C . GLU A 1 187 ? 14.246 6.366 -8.634 1.00 92.19 187 GLU A C 1
ATOM 1509 O O . GLU A 1 187 ? 13.671 7.324 -8.126 1.00 92.19 187 GLU A O 1
ATOM 1514 N N . PHE A 1 188 ? 13.707 5.698 -9.657 1.00 91.00 188 PHE A N 1
ATOM 1515 C CA . PHE A 1 188 ? 12.481 6.119 -10.331 1.00 91.00 188 PHE A CA 1
ATOM 1516 C C . PHE A 1 188 ? 11.206 5.653 -9.621 1.00 91.00 188 PHE A C 1
ATOM 1518 O O . PHE A 1 188 ? 10.259 6.431 -9.513 1.00 91.00 188 PHE A O 1
ATOM 1525 N N . ALA A 1 189 ? 11.145 4.390 -9.188 1.00 90.19 189 ALA A N 1
ATOM 1526 C CA . ALA A 1 189 ? 9.898 3.785 -8.721 1.00 90.19 189 ALA A CA 1
ATOM 1527 C C . ALA A 1 189 ? 9.743 3.831 -7.198 1.00 90.19 189 ALA A C 1
ATOM 1529 O O . ALA A 1 189 ? 8.618 3.935 -6.719 1.00 90.19 189 ALA A O 1
ATOM 1530 N N . ILE A 1 190 ? 10.842 3.753 -6.438 1.00 91.62 190 ILE A N 1
ATOM 1531 C CA . ILE A 1 190 ? 10.799 3.754 -4.970 1.00 91.62 190 ILE A CA 1
ATOM 1532 C C . ILE A 1 190 ? 11.049 5.161 -4.434 1.00 91.62 190 ILE A C 1
ATOM 1534 O O . ILE A 1 190 ? 10.161 5.727 -3.823 1.00 91.62 190 ILE A O 1
ATOM 1538 N N . GLU A 1 191 ? 12.219 5.761 -4.659 1.00 90.19 191 GLU A N 1
ATOM 1539 C CA . GLU A 1 191 ? 12.638 7.005 -3.982 1.00 90.19 191 GLU A CA 1
ATOM 1540 C C . GLU A 1 191 ? 11.760 8.229 -4.297 1.00 90.19 191 GLU A C 1
ATOM 1542 O O . GLU A 1 191 ? 11.705 9.170 -3.499 1.00 90.19 191 GLU A O 1
ATOM 1547 N N . ARG A 1 192 ? 11.041 8.206 -5.424 1.00 88.69 192 ARG A N 1
ATOM 1548 C CA . ARG A 1 192 ? 10.078 9.247 -5.816 1.00 88.69 192 ARG A CA 1
ATOM 1549 C C . ARG A 1 192 ? 8.720 9.118 -5.133 1.00 88.69 192 ARG A C 1
ATOM 1551 O O . ARG A 1 192 ? 7.996 10.112 -5.064 1.00 88.69 192 ARG A O 1
ATOM 1558 N N . ASP A 1 193 ? 8.387 7.927 -4.648 1.00 87.88 193 ASP A N 1
ATOM 1559 C CA . ASP A 1 193 ? 7.083 7.617 -4.079 1.00 87.88 193 ASP A CA 1
ATOM 1560 C C . ASP A 1 193 ? 6.785 8.459 -2.828 1.00 87.88 193 ASP A C 1
ATOM 1562 O O . ASP A 1 193 ? 7.649 8.702 -1.978 1.00 87.88 193 ASP A O 1
ATOM 1566 N N . GLU A 1 194 ? 5.547 8.937 -2.703 1.00 85.56 194 GLU A N 1
ATOM 1567 C CA . GLU A 1 194 ? 5.179 9.817 -1.593 1.00 85.56 194 GLU A CA 1
ATOM 1568 C C . GLU A 1 194 ? 5.275 9.073 -0.256 1.00 85.56 194 GLU A C 1
ATOM 1570 O O . GLU A 1 194 ? 5.833 9.612 0.705 1.00 85.56 194 GLU A O 1
ATOM 1575 N N . THR A 1 195 ? 4.809 7.822 -0.200 1.00 87.00 195 THR A N 1
ATOM 1576 C CA . THR A 1 195 ? 4.808 7.008 1.018 1.00 87.00 195 THR A CA 1
ATOM 1577 C C . THR A 1 195 ? 6.226 6.793 1.535 1.00 87.00 195 THR A C 1
ATOM 1579 O O . THR A 1 195 ? 6.475 6.989 2.733 1.00 87.00 195 THR A O 1
ATOM 1582 N N . ILE A 1 196 ? 7.196 6.484 0.661 1.00 87.00 196 ILE A N 1
ATOM 1583 C CA . ILE A 1 196 ? 8.592 6.371 1.108 1.00 87.00 196 ILE A CA 1
ATOM 1584 C C . ILE A 1 196 ? 9.169 7.720 1.527 1.00 87.00 196 ILE A C 1
ATOM 1586 O O . ILE A 1 196 ? 9.919 7.784 2.499 1.00 87.00 196 ILE A O 1
ATOM 1590 N N . ARG A 1 197 ? 8.830 8.815 0.842 1.00 86.56 197 ARG A N 1
ATOM 1591 C CA . ARG A 1 197 ? 9.375 10.137 1.174 1.00 86.56 197 ARG A CA 1
ATOM 1592 C C . ARG A 1 197 ? 8.823 10.657 2.495 1.00 86.56 197 ARG A C 1
ATOM 1594 O O . ARG A 1 197 ? 9.587 11.220 3.276 1.00 86.56 197 ARG A O 1
ATOM 1601 N N . ILE A 1 198 ? 7.558 10.383 2.811 1.00 83.19 198 ILE A N 1
ATOM 1602 C CA . ILE A 1 198 ? 6.983 10.582 4.152 1.00 83.19 198 ILE A CA 1
ATOM 1603 C C . ILE A 1 198 ? 7.729 9.718 5.168 1.00 83.19 198 ILE A C 1
ATOM 1605 O O . ILE A 1 198 ? 8.072 10.181 6.263 1.00 83.19 198 ILE A O 1
ATOM 1609 N N . ALA A 1 199 ? 8.026 8.466 4.805 1.00 83.69 199 ALA A N 1
ATOM 1610 C CA . ALA A 1 199 ? 8.812 7.595 5.657 1.00 83.69 199 ALA A CA 1
ATOM 1611 C C . ALA A 1 199 ? 10.210 8.152 5.918 1.00 83.69 199 ALA A C 1
ATOM 1613 O O . ALA A 1 199 ? 10.641 8.189 7.065 1.00 83.69 199 ALA A O 1
ATOM 1614 N N . VAL A 1 200 ? 10.911 8.666 4.918 1.00 83.88 200 VAL A N 1
ATOM 1615 C CA . VAL A 1 200 ? 12.239 9.269 5.079 1.00 83.88 200 VAL A CA 1
ATOM 1616 C C . VAL A 1 200 ? 12.171 10.578 5.874 1.00 83.88 200 VAL A C 1
ATOM 1618 O O . VAL A 1 200 ? 12.975 10.760 6.787 1.00 83.88 200 VAL A O 1
ATOM 1621 N N . ALA A 1 201 ? 11.179 11.434 5.613 1.00 81.69 201 ALA A N 1
ATOM 1622 C CA . ALA A 1 201 ? 10.988 12.725 6.281 1.00 81.69 201 ALA A CA 1
ATOM 1623 C C . ALA A 1 201 ? 10.625 12.622 7.778 1.00 81.69 201 ALA A C 1
ATOM 1625 O O . ALA A 1 201 ? 10.634 13.635 8.478 1.00 81.69 201 ALA A O 1
ATOM 1626 N N . ASN A 1 202 ? 10.350 11.414 8.289 1.00 78.69 202 ASN A N 1
ATOM 1627 C CA . ASN A 1 202 ? 10.028 11.149 9.695 1.00 78.69 202 ASN A CA 1
ATOM 1628 C C . ASN A 1 202 ? 8.758 11.867 10.194 1.00 78.69 202 ASN A C 1
ATOM 1630 O O . ASN A 1 202 ? 8.702 12.306 11.348 1.00 78.69 202 ASN A O 1
ATOM 1634 N N . ASP A 1 203 ? 7.743 12.021 9.336 1.00 73.81 203 ASP A N 1
ATOM 1635 C CA . ASP A 1 203 ? 6.531 12.748 9.716 1.00 73.81 203 ASP A CA 1
ATOM 1636 C C . ASP A 1 203 ? 5.549 11.907 10.530 1.00 73.81 203 ASP A C 1
ATOM 1638 O O . ASP A 1 203 ? 4.604 11.314 10.011 1.00 73.81 203 ASP A O 1
ATOM 1642 N N . ARG A 1 204 ? 5.742 11.960 11.848 1.00 74.31 204 ARG A N 1
ATOM 1643 C CA . ARG A 1 204 ? 5.010 11.129 12.801 1.00 74.31 204 ARG A CA 1
ATOM 1644 C C . ARG A 1 204 ? 3.494 11.314 12.808 1.00 74.31 204 ARG A C 1
ATOM 1646 O O . ARG A 1 204 ? 2.792 10.391 13.206 1.00 74.31 204 ARG A O 1
ATOM 1653 N N . LEU A 1 205 ? 2.994 12.484 12.404 1.00 71.44 205 LEU A N 1
ATOM 1654 C CA . LEU A 1 205 ? 1.559 12.781 12.465 1.00 71.44 205 LEU A CA 1
ATOM 1655 C C . LEU A 1 205 ? 0.757 11.978 11.438 1.00 71.44 205 LEU A C 1
ATOM 1657 O O . LEU A 1 205 ? -0.348 11.560 11.760 1.00 71.44 205 LEU A O 1
ATOM 1661 N N . LYS A 1 206 ? 1.325 11.677 10.260 1.00 73.00 206 LYS A N 1
ATOM 1662 C CA . LYS A 1 206 ? 0.643 10.862 9.240 1.00 73.00 206 LYS A CA 1
ATOM 1663 C C . LYS A 1 206 ? 0.391 9.414 9.685 1.00 73.00 206 LYS A C 1
ATOM 1665 O O . LYS A 1 206 ? -0.442 8.741 9.093 1.00 73.00 206 LYS A O 1
ATOM 1670 N N . HIS A 1 207 ? 1.071 8.929 10.729 1.00 77.31 207 HIS A N 1
ATOM 1671 C CA . HIS A 1 207 ? 0.856 7.573 11.260 1.00 77.31 207 HIS A CA 1
ATOM 1672 C C . HIS A 1 207 ? -0.283 7.495 12.267 1.00 77.31 207 HIS A C 1
ATOM 1674 O O . HIS A 1 207 ? -0.600 6.395 12.715 1.00 77.31 207 HIS A O 1
ATOM 1680 N N . TRP A 1 208 ? -0.830 8.638 12.687 1.00 85.12 208 TRP A N 1
ATOM 1681 C CA . TRP A 1 208 ? -1.908 8.719 13.666 1.00 85.12 208 TRP A CA 1
ATOM 1682 C C . TRP A 1 208 ? -3.167 9.223 12.944 1.00 85.12 208 TRP A C 1
ATOM 1684 O O . TRP A 1 208 ? -3.417 10.434 12.957 1.00 85.12 208 TRP A O 1
ATOM 1694 N N . PRO A 1 209 ? -3.913 8.336 12.246 1.00 84.56 209 PRO A N 1
ATOM 1695 C CA . PRO A 1 209 ? -5.088 8.677 11.452 1.00 84.56 209 PRO A CA 1
ATOM 1696 C C . PRO A 1 209 ? -6.010 9.729 12.064 1.00 84.56 209 PRO A C 1
ATOM 1698 O O . PRO A 1 209 ? -6.397 10.673 11.376 1.00 84.56 209 PRO A O 1
ATOM 1701 N N . LEU A 1 210 ? -6.361 9.614 13.350 1.00 86.56 210 LEU A N 1
ATOM 1702 C CA . LEU A 1 210 ? -7.319 10.546 13.949 1.00 86.56 210 LEU A CA 1
ATOM 1703 C C . LEU A 1 210 ? -6.686 11.917 14.181 1.00 86.56 210 LEU A C 1
ATOM 1705 O O . LEU A 1 210 ? -7.316 12.938 13.896 1.00 86.56 210 LEU A O 1
ATOM 1709 N N . LEU A 1 211 ? -5.445 11.967 14.671 1.00 86.75 211 LEU A N 1
ATOM 1710 C CA . LEU A 1 211 ? -4.744 13.242 14.830 1.00 86.75 211 LEU A CA 1
ATOM 1711 C C . LEU A 1 211 ? -4.470 13.935 13.498 1.00 86.75 211 LEU A C 1
ATOM 1713 O O . LEU A 1 211 ? -4.585 15.162 13.435 1.00 86.75 211 LEU A O 1
ATOM 1717 N N . ASP A 1 212 ? -4.124 13.187 12.451 1.00 85.62 212 ASP A N 1
ATOM 1718 C CA . ASP A 1 212 ? -3.907 13.772 11.132 1.00 85.62 212 ASP A CA 1
ATOM 1719 C C . ASP A 1 212 ? -5.196 14.414 10.608 1.00 85.62 212 ASP A C 1
ATOM 1721 O O . ASP A 1 212 ? -5.194 15.594 10.253 1.00 85.62 212 ASP A O 1
ATOM 1725 N N . GLN A 1 213 ? -6.324 13.704 10.695 1.00 84.69 213 GLN A N 1
ATOM 1726 C CA . GLN A 1 213 ? -7.631 14.227 10.287 1.00 84.69 213 GLN A CA 1
ATOM 1727 C C . GLN A 1 213 ? -8.067 15.447 11.111 1.00 84.69 213 GLN A C 1
ATOM 1729 O O . GLN A 1 213 ? -8.551 16.436 10.556 1.00 84.69 213 GLN A O 1
ATOM 1734 N N . LEU A 1 214 ? -7.842 15.441 12.430 1.00 86.88 214 LEU A N 1
ATOM 1735 C CA . LEU A 1 214 ? -8.110 16.606 13.281 1.00 86.88 214 LEU A CA 1
ATOM 1736 C C . LEU A 1 214 ? -7.250 17.813 12.887 1.00 86.88 214 LEU A C 1
ATOM 1738 O O . LEU A 1 214 ? -7.748 18.939 12.844 1.00 86.88 214 LEU A O 1
ATOM 1742 N N . ASN A 1 215 ? -5.973 17.594 12.570 1.00 85.75 215 ASN A N 1
ATOM 1743 C CA . ASN A 1 215 ? -5.076 18.643 12.092 1.00 85.75 215 ASN A CA 1
ATOM 1744 C C . ASN A 1 215 ? -5.503 19.172 10.710 1.00 85.75 215 ASN A C 1
ATOM 1746 O O . ASN A 1 215 ? -5.476 20.385 10.493 1.00 85.75 215 ASN A O 1
ATOM 1750 N N . GLN A 1 216 ? -5.942 18.303 9.794 1.00 84.81 216 GLN A N 1
ATOM 1751 C CA . GLN A 1 216 ? -6.479 18.709 8.492 1.00 84.81 216 GLN A CA 1
ATOM 1752 C C . GLN A 1 216 ? -7.755 19.551 8.639 1.00 84.81 216 GLN A C 1
ATOM 1754 O O . GLN A 1 216 ? -7.847 20.631 8.052 1.00 84.81 216 GLN A O 1
ATOM 1759 N N . LEU A 1 217 ? -8.702 19.115 9.477 1.00 86.62 217 LEU A N 1
ATOM 1760 C CA . LEU A 1 217 ? -9.931 19.858 9.763 1.00 86.62 217 LEU A CA 1
ATOM 1761 C C . LEU A 1 217 ? -9.631 21.213 10.406 1.00 86.62 217 LEU A C 1
ATOM 1763 O O . LEU A 1 217 ? -10.188 22.230 9.996 1.00 86.62 217 LEU A O 1
ATOM 1767 N N . PHE A 1 218 ? -8.732 21.242 11.392 1.00 88.19 218 PHE A N 1
ATOM 1768 C CA . PHE A 1 218 ? -8.321 22.482 12.038 1.00 88.19 218 PHE A CA 1
ATOM 1769 C C . PHE A 1 218 ? -7.772 23.471 11.010 1.00 88.19 218 PHE A C 1
ATOM 1771 O O . PHE A 1 218 ? -8.253 24.598 10.954 1.00 88.19 218 PHE A O 1
ATOM 1778 N N . ARG A 1 219 ? -6.840 23.035 10.151 1.00 87.94 219 ARG A N 1
ATOM 1779 C CA . ARG A 1 219 ? -6.259 23.857 9.076 1.00 87.94 219 ARG A CA 1
ATOM 1780 C C . ARG A 1 219 ? -7.316 24.407 8.130 1.00 87.94 219 ARG A C 1
ATOM 1782 O O . ARG A 1 219 ? -7.283 25.602 7.851 1.00 87.94 219 ARG A O 1
ATOM 1789 N N . LEU A 1 220 ? -8.260 23.569 7.702 1.00 88.69 220 LEU A N 1
ATOM 1790 C CA . LEU A 1 220 ? -9.375 23.984 6.853 1.00 88.69 220 LEU A CA 1
ATOM 1791 C C . LEU A 1 220 ? -10.201 25.094 7.520 1.00 88.69 220 LEU A C 1
ATOM 1793 O O . LEU A 1 220 ? -10.471 26.116 6.896 1.00 88.69 220 LEU A O 1
ATOM 1797 N N . LEU A 1 221 ? -10.555 24.921 8.797 1.00 90.12 221 LEU A N 1
ATOM 1798 C CA . LEU A 1 221 ? -11.364 25.884 9.551 1.00 90.12 221 LEU A CA 1
ATOM 1799 C C . LEU A 1 221 ? -10.674 27.242 9.729 1.00 90.12 221 LEU A C 1
ATOM 1801 O O . LEU A 1 221 ? -11.354 28.264 9.782 1.00 90.12 221 LEU A O 1
ATOM 1805 N N . ILE A 1 222 ? -9.342 27.265 9.816 1.00 92.25 222 ILE A N 1
ATOM 1806 C CA . ILE A 1 222 ? -8.563 28.502 9.985 1.00 92.25 222 ILE A CA 1
ATOM 1807 C C . ILE A 1 222 ? -7.940 29.020 8.681 1.00 92.25 222 ILE A C 1
ATOM 1809 O O . ILE A 1 222 ? -7.138 29.951 8.719 1.00 92.25 222 ILE A O 1
ATOM 1813 N N . GLY A 1 223 ? -8.285 28.425 7.533 1.00 86.75 223 GLY A N 1
ATOM 1814 C CA . GLY A 1 223 ? -7.785 28.835 6.218 1.00 86.75 223 GLY A CA 1
ATOM 1815 C C . GLY A 1 223 ? -6.288 28.592 5.996 1.00 86.75 223 GLY A C 1
ATOM 1816 O O . GLY A 1 223 ? -5.688 29.236 5.137 1.00 86.75 223 GLY A O 1
ATOM 1817 N N . LEU A 1 224 ? -5.663 27.689 6.758 1.00 85.56 224 LEU A N 1
ATOM 1818 C CA . LEU A 1 224 ? -4.288 27.270 6.498 1.00 85.56 224 LEU A CA 1
ATOM 1819 C C . LEU A 1 224 ? -4.242 26.271 5.335 1.00 85.56 224 LEU A C 1
ATOM 1821 O O . LEU A 1 224 ? -5.136 25.431 5.209 1.00 85.56 224 LEU A O 1
ATOM 1825 N N . PRO A 1 225 ? -3.168 26.289 4.526 1.00 79.00 225 PRO A N 1
ATOM 1826 C CA . PRO A 1 225 ? -2.980 25.283 3.496 1.00 79.00 225 PRO A CA 1
ATOM 1827 C C . PRO A 1 225 ? -2.903 23.881 4.111 1.00 79.00 225 PRO A C 1
ATOM 1829 O O . PRO A 1 225 ? -2.377 23.678 5.222 1.00 79.00 225 PRO A O 1
ATOM 1832 N N . GLN A 1 226 ? -3.416 22.905 3.356 1.00 75.62 226 GLN A N 1
ATOM 1833 C CA . GLN A 1 226 ? -3.215 21.497 3.668 1.00 75.62 226 GLN A CA 1
ATOM 1834 C C . GLN A 1 226 ? -1.720 21.194 3.744 1.00 75.62 226 GLN A C 1
ATOM 1836 O O . GLN A 1 226 ? -0.888 21.800 3.064 1.00 75.62 226 GLN A O 1
ATOM 1841 N N . ARG A 1 227 ? -1.366 20.269 4.632 1.00 69.38 227 ARG A N 1
ATOM 1842 C CA . ARG A 1 227 ? 0.025 19.912 4.863 1.00 69.38 227 ARG A CA 1
ATOM 1843 C C . ARG A 1 227 ? 0.500 18.998 3.731 1.00 69.38 227 ARG A C 1
ATOM 1845 O O . ARG A 1 227 ? 0.239 17.805 3.767 1.00 69.38 227 ARG A O 1
ATOM 1852 N N . SER A 1 228 ? 1.223 19.551 2.762 1.00 65.38 228 SER A N 1
ATOM 1853 C CA . SER A 1 228 ? 2.076 18.765 1.865 1.00 65.38 228 SER A CA 1
ATOM 1854 C C . SER A 1 228 ? 3.475 18.711 2.476 1.00 65.38 228 SER A C 1
ATOM 1856 O O . SER A 1 228 ? 4.112 19.740 2.693 1.00 65.38 228 SER A O 1
ATOM 1858 N N . ILE A 1 229 ? 3.907 17.515 2.863 1.00 64.62 229 ILE A N 1
ATOM 1859 C CA . ILE A 1 229 ? 5.216 17.277 3.503 1.00 64.62 229 ILE A CA 1
ATOM 1860 C C . ILE A 1 229 ? 6.290 17.069 2.434 1.00 64.62 229 ILE A C 1
ATOM 1862 O O . ILE A 1 229 ? 7.481 17.262 2.666 1.00 64.62 229 ILE A O 1
ATOM 1866 N N . VAL A 1 230 ? 5.840 16.647 1.258 1.00 71.50 230 VAL A N 1
ATOM 1867 C CA . VAL A 1 230 ? 6.649 16.144 0.171 1.00 71.50 230 VAL A CA 1
ATOM 1868 C C . VAL A 1 230 ? 6.078 16.747 -1.106 1.00 71.50 230 VAL A C 1
ATOM 1870 O O . VAL A 1 230 ? 4.955 16.439 -1.497 1.00 71.50 230 VAL A O 1
ATOM 1873 N N . GLU A 1 231 ? 6.838 17.633 -1.746 1.00 74.00 231 GLU A N 1
ATOM 1874 C CA . GLU A 1 231 ? 6.474 18.139 -3.068 1.00 74.00 231 GLU A CA 1
ATOM 1875 C C . GLU A 1 231 ? 6.489 16.980 -4.065 1.00 74.00 231 GLU A C 1
ATOM 1877 O O . GLU A 1 231 ? 7.466 16.229 -4.121 1.00 74.00 231 GLU A O 1
ATOM 1882 N N . LYS A 1 232 ? 5.407 16.816 -4.830 1.00 71.56 232 LYS A N 1
ATOM 1883 C CA . LYS A 1 232 ? 5.280 15.745 -5.820 1.00 71.56 232 LYS A CA 1
ATOM 1884 C C . LYS A 1 232 ? 6.377 15.903 -6.876 1.00 71.56 232 LYS A C 1
ATOM 1886 O O . LYS A 1 232 ? 6.400 16.897 -7.600 1.00 71.56 232 LYS A O 1
ATOM 1891 N N . ASP A 1 233 ? 7.281 14.929 -6.962 1.00 74.38 233 ASP A N 1
ATOM 1892 C CA . ASP A 1 233 ? 8.340 14.957 -7.969 1.00 74.38 233 ASP A CA 1
ATOM 1893 C C . ASP A 1 233 ? 7.780 14.524 -9.326 1.00 74.38 233 ASP A C 1
ATOM 1895 O O . ASP A 1 233 ? 7.541 13.342 -9.571 1.00 74.38 233 ASP A O 1
ATOM 1899 N N . THR A 1 234 ? 7.591 15.494 -10.216 1.00 78.44 234 THR A N 1
ATOM 1900 C CA . THR A 1 234 ? 7.063 15.289 -11.574 1.00 78.44 234 THR A CA 1
ATOM 1901 C C . THR A 1 234 ? 8.157 15.307 -12.645 1.00 78.44 234 THR A C 1
ATOM 1903 O O . THR A 1 234 ? 7.862 15.214 -13.834 1.00 78.44 234 THR A O 1
ATOM 1906 N N . THR A 1 235 ? 9.434 15.382 -12.254 1.00 81.94 235 THR A N 1
ATOM 1907 C CA . THR A 1 235 ? 10.583 15.562 -13.167 1.00 81.94 235 THR A CA 1
ATOM 1908 C C . THR A 1 235 ? 10.681 14.465 -14.237 1.00 81.94 235 THR A C 1
ATOM 1910 O O . THR A 1 235 ? 11.130 14.695 -15.371 1.00 81.94 235 THR A O 1
ATOM 1913 N N . PHE A 1 236 ? 10.232 13.261 -13.887 1.00 84.06 236 PHE A N 1
ATOM 1914 C CA . PHE A 1 236 ? 10.273 12.078 -14.741 1.00 84.06 236 PHE A CA 1
ATOM 1915 C C . PHE A 1 236 ? 8.891 11.630 -15.225 1.00 84.06 236 PHE A C 1
ATOM 1917 O O . PHE A 1 236 ? 8.767 10.536 -15.772 1.00 84.06 236 PHE A O 1
ATOM 1924 N N . ASP A 1 237 ? 7.869 12.473 -15.070 1.00 83.06 237 ASP A N 1
ATOM 1925 C CA . ASP A 1 237 ? 6.533 12.195 -15.587 1.00 83.06 237 ASP A CA 1
ATOM 1926 C C . ASP A 1 237 ? 6.440 12.654 -17.053 1.00 83.06 237 ASP A C 1
ATOM 1928 O O . ASP A 1 237 ? 6.720 13.822 -17.349 1.00 83.06 237 ASP A O 1
ATOM 1932 N N . PRO A 1 238 ? 6.062 11.774 -18.000 1.00 78.62 238 PRO A N 1
ATOM 1933 C CA . PRO A 1 238 ? 5.940 12.152 -19.399 1.00 78.62 238 PRO A CA 1
ATOM 1934 C C . PRO A 1 238 ? 4.859 13.228 -19.574 1.00 78.62 238 PRO A C 1
ATOM 1936 O O . PRO A 1 238 ? 3.712 13.020 -19.163 1.00 78.62 238 PRO A O 1
ATOM 1939 N N . PRO A 1 239 ? 5.160 14.368 -20.222 1.00 78.25 239 PRO A N 1
ATOM 1940 C CA . PRO A 1 239 ? 4.219 15.484 -20.311 1.00 78.25 239 PRO A CA 1
ATOM 1941 C C . PRO A 1 239 ? 2.970 15.160 -21.147 1.00 78.25 239 PRO A C 1
ATOM 1943 O O . PRO A 1 239 ? 1.953 15.838 -21.012 1.00 78.25 239 PRO A O 1
ATOM 1946 N N . TRP A 1 240 ? 3.033 14.123 -21.989 1.00 72.69 240 TRP A N 1
ATOM 1947 C CA . TRP A 1 240 ? 1.938 13.661 -22.849 1.00 72.69 240 TRP A CA 1
ATOM 1948 C C . TRP A 1 240 ? 1.050 12.581 -22.219 1.00 72.69 240 TRP A C 1
ATOM 1950 O O . TRP A 1 240 ? 0.036 12.226 -22.817 1.00 72.69 240 TRP A O 1
ATOM 1960 N N . ILE A 1 241 ? 1.384 12.055 -21.033 1.00 66.62 241 ILE A N 1
ATOM 1961 C CA . ILE A 1 241 ? 0.483 11.142 -20.324 1.00 66.62 241 ILE A CA 1
ATOM 1962 C C . ILE A 1 241 ? -0.638 11.975 -19.680 1.00 66.62 241 ILE A C 1
ATOM 1964 O O . ILE A 1 241 ? -0.488 12.656 -18.654 1.00 66.62 241 ILE A O 1
ATOM 1968 N N . PHE A 1 242 ? -1.797 11.954 -20.335 1.00 48.75 242 PHE A N 1
ATOM 1969 C CA . PHE A 1 242 ? -3.048 12.495 -19.820 1.00 48.75 242 PHE A CA 1
ATOM 1970 C C . PHE A 1 242 ? -3.756 11.398 -19.020 1.00 48.75 242 PHE A C 1
ATOM 1972 O O . PHE A 1 242 ? -4.469 10.583 -19.588 1.00 48.75 242 PHE A O 1
ATOM 1979 N N . GLY A 1 243 ? -3.549 11.379 -17.699 1.00 47.47 243 GLY A N 1
ATOM 1980 C CA . GLY A 1 243 ? -4.315 10.513 -16.792 1.00 47.47 243 GLY A CA 1
ATOM 1981 C C . GLY A 1 243 ? -3.603 9.265 -16.267 1.00 47.47 243 GLY A C 1
ATOM 1982 O O . GLY A 1 243 ? -4.286 8.356 -15.815 1.00 47.47 243 GLY A O 1
ATOM 1983 N N . GLY A 1 244 ? -2.267 9.221 -16.278 1.00 38.16 244 GLY A N 1
ATOM 1984 C CA . GLY A 1 244 ? -1.525 8.157 -15.593 1.00 38.16 244 GLY A CA 1
ATOM 1985 C C . GLY A 1 244 ? -1.877 8.104 -14.104 1.00 38.16 244 GLY A C 1
ATOM 1986 O O . GLY A 1 244 ? -2.259 9.126 -13.523 1.00 38.16 244 GLY A O 1
ATOM 1987 N N . ALA A 1 245 ? -1.702 6.933 -13.486 1.00 41.66 245 ALA A N 1
ATOM 1988 C CA . ALA A 1 245 ? -2.017 6.584 -12.089 1.00 41.66 245 ALA A CA 1
ATOM 1989 C C . ALA A 1 245 ? -1.484 7.552 -10.996 1.00 41.66 245 ALA A C 1
ATOM 1991 O O . ALA A 1 245 ? -1.771 7.410 -9.809 1.00 41.66 245 ALA A O 1
ATOM 1992 N N . SER A 1 246 ? -0.736 8.574 -11.397 1.00 40.06 246 SER A N 1
ATOM 1993 C CA . SER A 1 246 ? -0.358 9.773 -10.660 1.00 40.06 246 SER A CA 1
ATOM 1994 C C . SER A 1 246 ? -1.462 10.847 -10.760 1.00 40.06 246 SER A C 1
ATOM 1996 O O . SER A 1 246 ? -1.290 11.868 -11.423 1.00 40.06 246 SER A O 1
ATOM 1998 N N . THR A 1 247 ? -2.602 10.621 -10.095 1.00 36.38 247 THR A N 1
ATOM 1999 C CA . THR A 1 247 ? -3.579 11.645 -9.646 1.00 36.38 247 THR A CA 1
ATOM 2000 C C . THR A 1 247 ? -3.566 12.981 -10.413 1.00 36.38 247 THR A C 1
ATOM 2002 O O . THR A 1 247 ? -3.069 14.000 -9.926 1.00 36.38 247 THR A O 1
ATOM 2005 N N . LYS A 1 248 ? -4.147 13.021 -11.617 1.00 33.31 248 LYS A N 1
ATOM 2006 C CA . LYS A 1 248 ? -4.716 14.272 -12.133 1.00 33.31 248 LYS A CA 1
ATOM 2007 C C . LYS A 1 248 ? -6.189 14.277 -11.744 1.00 33.31 248 LYS A C 1
ATOM 2009 O O . LYS A 1 248 ? -6.961 13.470 -12.254 1.00 33.31 248 LYS A O 1
ATOM 2014 N N . SER A 1 249 ? -6.586 15.202 -10.867 1.00 27.38 249 SER A N 1
ATOM 2015 C CA . SER A 1 249 ? -7.974 15.677 -10.848 1.00 27.38 249 SER A CA 1
ATOM 2016 C C . SER A 1 249 ? -8.391 15.955 -12.295 1.00 27.38 249 SER A C 1
ATOM 2018 O O . SER A 1 249 ? -7.558 16.494 -13.034 1.00 27.38 249 SER A O 1
ATOM 2020 N N . PRO A 1 250 ? -9.611 15.583 -12.724 1.00 28.47 250 PRO A N 1
ATOM 2021 C CA . PRO A 1 250 ? -10.022 15.699 -14.117 1.00 28.47 250 PRO A CA 1
ATOM 2022 C C . PRO A 1 250 ? -9.807 17.136 -14.591 1.00 28.47 250 PRO A C 1
ATOM 2024 O O . PRO A 1 250 ? -10.505 18.064 -14.181 1.00 28.47 250 PRO A O 1
ATOM 2027 N N . GLY A 1 251 ? -8.770 17.319 -15.408 1.00 30.16 251 GLY A N 1
ATOM 2028 C CA . GLY A 1 251 ? -8.475 18.585 -16.048 1.00 30.16 251 GLY A CA 1
ATOM 2029 C C . GLY A 1 251 ? -9.630 18.905 -16.978 1.00 30.16 251 GLY A C 1
ATOM 2030 O O . GLY A 1 251 ? -10.054 18.055 -17.761 1.00 30.16 251 GLY A O 1
ATOM 2031 N N . VAL A 1 252 ? -10.156 20.119 -16.848 1.00 30.08 252 VAL A N 1
ATOM 2032 C CA . VAL A 1 252 ? -11.168 20.684 -17.737 1.00 30.08 252 VAL A CA 1
ATOM 2033 C C . VAL A 1 252 ? -10.758 20.390 -19.177 1.00 30.08 252 VAL A C 1
ATOM 2035 O O . VAL A 1 252 ? -9.680 20.788 -19.614 1.00 30.08 252 VAL A O 1
ATOM 2038 N N . ILE A 1 253 ? -11.618 19.657 -19.887 1.00 31.28 253 ILE A N 1
ATOM 2039 C CA . ILE A 1 253 ? -11.493 19.407 -21.320 1.00 31.28 253 ILE A CA 1
ATOM 2040 C C . ILE A 1 253 ? -11.315 20.772 -21.982 1.00 31.28 253 ILE A C 1
ATOM 2042 O O . ILE A 1 253 ? -12.215 21.614 -21.902 1.00 31.28 253 ILE A O 1
ATOM 2046 N N . ASN A 1 254 ? -10.161 20.999 -22.615 1.00 30.08 254 ASN A N 1
ATOM 2047 C CA . ASN A 1 254 ? -10.017 22.097 -23.559 1.00 30.08 254 ASN A CA 1
ATOM 2048 C C . ASN A 1 254 ? -11.098 21.889 -24.619 1.00 30.08 254 ASN A C 1
ATOM 2050 O O . ASN A 1 254 ? -11.010 20.971 -25.435 1.00 30.08 254 ASN A O 1
ATOM 2054 N N . LYS A 1 255 ? -12.157 22.700 -24.543 1.00 29.81 255 LYS A N 1
ATOM 2055 C CA . LYS A 1 255 ? -13.123 22.839 -25.624 1.00 29.81 255 LYS A CA 1
ATOM 2056 C C . LYS A 1 255 ? -12.328 23.304 -26.839 1.00 29.81 255 LYS A C 1
ATOM 2058 O O . LYS A 1 255 ? -11.725 24.376 -26.789 1.00 29.81 255 LYS A O 1
ATOM 2063 N N . ILE A 1 256 ? -12.277 22.445 -27.852 1.00 34.00 256 ILE A N 1
ATOM 2064 C CA . ILE A 1 256 ? -11.948 22.836 -29.224 1.00 34.00 256 ILE A CA 1
ATOM 2065 C C . ILE A 1 256 ? -13.005 23.844 -29.679 1.00 34.00 256 ILE A C 1
ATOM 2067 O O . ILE A 1 256 ? -14.193 23.626 -29.334 1.00 34.00 256 ILE A O 1
#

Foldseek 3Di:
DPDPVVVVVVVVVVVVVVVVLVVCLVCCLPCVLQPFFQVVVCVLADLLLNQQSALLADHSFFDQEEEEFEECLLVLDDPQCVVFRRHRNTDRHVSNVCCVVPVHRYTYLYYYLDACLQRVPASVVLSVLLCCLAPNVPRDDHPHYHYDYDCPSCVPPVVLLCVQQLVVPHPPVCCVPPVSVVVCSCVPRHPLDQSNVCSVLVVNQSSRSVSLVVVQVVCVVVVHDRDDPDDRDCVSPDPPDDDHPPDDDPDPPPDD

Mean predicted aligned error: 7.5 Å

Radius of gyration: 21.21 Å; Cα contacts (8 Å, |Δi|>4): 367; chains: 1; bounding box: 44×58×71 Å

Sequence (256 aa):
MYSRQMKKGFLLSFASLVLLLSAAEASFFFWFPRVFPTNFAMWMTDEALHPLLQASKKNIFPSHYIALLGDSYAAGMGDWATEAMNKPMARYSSADLLHEATGMDVVSFGSAGAGSVRGIVTEPVTQLTYLRKYINAQLESPEWVLIYFYEGNDLYDNAAYFHYSFPKLFDIDKQFNEKTYQQYLKEFAIERDETIRIAVANDRLKHWPLLDQLNQLFRLLIGLPQRSIVEKDTTFDPPWIFGGASTKSPGVINKI

Secondary structure (DSSP, 8-state):
---HHHHHHHHHHHHHHHHHHHHHHHTHHHHHHHHS-HHHHHHHS-GGGHHHH-SSSSSSS--S-EEEEESTTTTT-SHHHHHHTTSTT---SHHHHHHHHH-S-EEE---TT--HIIIIIIHHHHHHHHHHHHT-TTPPPPSEEEEE--THHIIIIIHHHHHHHHHHHS-GGGTT-HHHHHHHIIIIIITT-HHHHHHHHT-GGGG-HHHHHHHHHHHHHTTPPP--SS----TTS-TT-SS-SS----------

Solvent-accessible surface area (backbone atoms only — not comparable to full-atom values): 14202 Å² total; per-residue (Å²): 132,87,52,76,62,59,55,51,53,50,52,52,52,53,52,50,50,52,51,50,52,51,54,50,54,76,39,34,73,68,50,46,36,68,71,38,24,37,54,58,52,56,70,71,38,62,76,56,53,46,59,43,56,51,53,21,36,94,53,59,70,64,60,80,18,34,32,29,21,11,8,26,63,27,50,18,62,53,71,56,28,71,74,31,28,78,33,42,52,38,72,51,29,63,39,35,53,49,16,69,76,67,71,38,22,25,38,47,36,22,32,69,66,28,22,60,65,45,7,62,47,23,42,45,53,30,27,53,51,36,35,29,74,74,75,39,75,80,65,66,75,61,73,38,80,46,81,38,68,63,68,72,36,28,71,60,47,46,51,49,38,46,71,56,28,44,60,74,78,43,64,64,92,39,64,85,37,66,71,56,39,54,48,45,47,43,59,65,47,38,67,56,32,65,60,37,43,46,51,71,69,63,55,68,54,76,76,36,57,64,61,37,51,51,51,51,52,52,27,58,76,72,73,43,79,78,90,74,92,65,83,82,76,56,90,58,56,52,91,81,62,85,72,53,76,72,80,62,75,84,70,80,77,79,79,125

pLDDT: mean 85.61, std 14.9, range [27.38, 98.31]